Protein AF-0000000084973938 (afdb_homodimer)

Sequence (358 aa):
MPQQLFPTMLTLCNFASGVLAIYTIFAQPFSIAVLCICFGLLFDLLDGWTARKLNAVSTFGKELDSLADIVTFGLAPAMFAYQLVLCELGQIGLGVAYLYSIGAVLRLARFNSTQSDLPTFIGLPVPGAAIGLLLSVAFMSPWLVALSTCLLAWFMISQVKFPHLKKIKVDEEEVHGIHMPQQLFPTMLTLCNFASGVLAIYTIFAQPFSIAVLCICFGLLFDLLDGWTARKLNAVSTFGKELDSLADIVTFGLAPAMFAYQLVLCELGQIGLGVAYLYSIGAVLRLARFNSTQSDLPTFIGLPVPGAAIGLLLSVAFMSPWLVALSTCLLAWFMISQVKFPHLKKIKVDEEEVHGIH

Foldseek 3Di:
DVLLVVLLVLLVLLLVLLVVLQVDLVVDDNVSSVVSLVSSVVSLVVSVVSCVVSVVDDLVSLVSNLVSLLRSQQQNLLSNLCSQALCVVPPLSVVLSVLSSVLSNLLSVVCSVPVVPDQFDFFDHSSNLSVQLVVCSVDHHNVSSSVSSNVSSCRSNDRPRDPPVVVVVVVVVVVVVVD/DVLLVVLLVLLVLLLVLLVVLQVDLVVDDNVSSVVSLVSSVVSLVVSVVSCVVSVVDDLVSLVSNLVSLLRSQQQNLLSNLCSQAQCVVPPLSVVLSVLSSVLQNLLSVVCSVPVVDDQFDFFDHSSNLSVQLVVCSVDHHNVSSSVSSNVSSCRSNDRPRDPNVPVVVVCVVVVVVVD

Radius of gyration: 21.06 Å; Cα contacts (8 Å, |Δi|>4): 550; chains: 2; bounding box: 49×66×57 Å

Structure (mmCIF, N/CA/C/O backbone):
data_AF-0000000084973938-model_v1
#
loop_
_entity.id
_entity.type
_entity.pdbx_description
1 polymer 'CDP-diacylglycerol--serine O-phosphatidyltransferase'
#
loop_
_atom_site.group_PDB
_atom_site.id
_atom_site.type_symbol
_atom_site.label_atom_id
_atom_site.label_alt_id
_atom_site.label_comp_id
_atom_site.label_asym_id
_atom_site.label_entity_id
_atom_site.label_seq_id
_atom_site.pdbx_PDB_ins_code
_atom_site.Cartn_x
_atom_site.Cartn_y
_atom_site.Cartn_z
_atom_site.occupancy
_atom_site.B_iso_or_equiv
_atom_site.auth_seq_id
_atom_site.auth_comp_id
_atom_site.auth_asym_id
_atom_site.auth_atom_id
_atom_site.pdbx_PDB_model_num
ATOM 1 N N . MET A 1 1 ? -13.539 20.234 -3.797 1 61.81 1 MET A N 1
ATOM 2 C CA . MET A 1 1 ? -13.75 21.141 -4.922 1 61.81 1 MET A CA 1
ATOM 3 C C . MET A 1 1 ? -13.633 20.391 -6.246 1 61.81 1 MET A C 1
ATOM 5 O O . MET A 1 1 ? -12.984 19.344 -6.324 1 61.81 1 MET A O 1
ATOM 9 N N . PRO A 1 2 ? -14.469 20.688 -7.125 1 75.06 2 PRO A N 1
ATOM 10 C CA .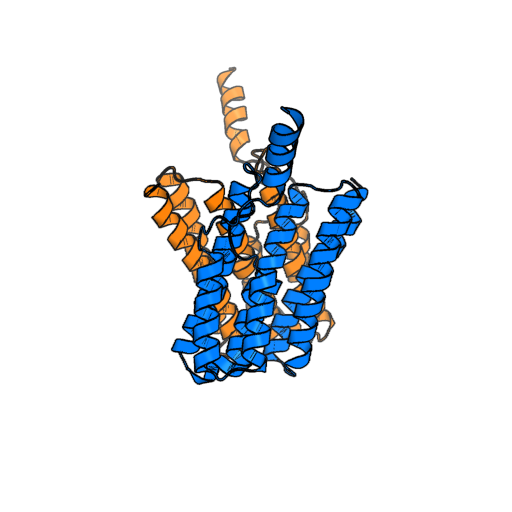 PRO A 1 2 ? -14.562 20.062 -8.445 1 75.06 2 PRO A CA 1
ATOM 11 C C . PRO A 1 2 ? -13.203 19.938 -9.133 1 75.06 2 PRO A C 1
ATOM 13 O O . PRO A 1 2 ? -12.969 18.969 -9.867 1 75.06 2 PRO A O 1
ATOM 16 N N . GLN A 1 3 ? -12.234 20.797 -8.836 1 86.94 3 GLN A N 1
ATOM 17 C CA . GLN A 1 3 ? -10.945 20.797 -9.516 1 86.94 3 GLN A CA 1
ATOM 18 C C . GLN A 1 3 ? -10.062 19.641 -9.039 1 86.94 3 GLN A C 1
ATOM 20 O O . GLN A 1 3 ? -9.109 19.266 -9.719 1 86.94 3 GLN A O 1
ATOM 25 N N . GLN A 1 4 ? -10.43 19.062 -7.961 1 90.44 4 GLN A N 1
ATOM 26 C CA . GLN A 1 4 ? -9.609 18 -7.395 1 90.44 4 GLN A CA 1
ATOM 27 C C . GLN A 1 4 ? -10.031 16.625 -7.926 1 90.44 4 GLN A C 1
ATOM 29 O O . GLN A 1 4 ? -9.297 15.648 -7.781 1 90.44 4 GLN A O 1
ATOM 34 N N . LEU A 1 5 ? -11.094 16.625 -8.633 1 90.38 5 LEU A N 1
ATOM 35 C CA . LEU A 1 5 ? -11.672 15.352 -9.062 1 90.38 5 LEU A CA 1
ATOM 36 C C . LEU A 1 5 ? -10.789 14.68 -10.109 1 90.38 5 LEU A C 1
ATOM 38 O O . LEU A 1 5 ? -10.516 13.477 -10.016 1 90.38 5 LEU A O 1
ATOM 42 N 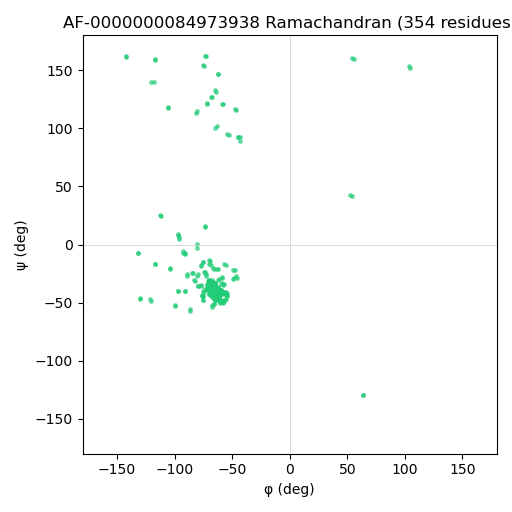N . PHE A 1 6 ? -10.312 15.484 -11.031 1 94.06 6 PHE A N 1
ATOM 43 C CA . PHE A 1 6 ? -9.562 14.906 -12.133 1 94.06 6 PHE A CA 1
ATOM 44 C C . PHE A 1 6 ? -8.234 14.328 -11.648 1 94.06 6 PHE A C 1
ATOM 46 O O . PHE A 1 6 ? -7.953 13.148 -11.852 1 94.06 6 PHE A O 1
ATOM 53 N N . PRO A 1 7 ? -7.434 15.109 -10.922 1 96.12 7 PRO A N 1
ATOM 54 C CA . PRO A 1 7 ? -6.195 14.531 -10.391 1 96.12 7 PRO A CA 1
ATOM 55 C C . PRO A 1 7 ? -6.449 13.328 -9.484 1 96.12 7 PRO A C 1
ATOM 57 O O . PRO A 1 7 ? -5.664 12.375 -9.484 1 96.12 7 PRO A O 1
ATOM 60 N N . THR A 1 8 ? -7.504 13.336 -8.781 1 96.62 8 THR A N 1
ATOM 61 C CA . THR A 1 8 ? -7.852 12.234 -7.895 1 96.62 8 THR A CA 1
ATOM 62 C C . THR A 1 8 ? -8.133 10.961 -8.695 1 96.62 8 THR A C 1
ATOM 64 O O . THR A 1 8 ? -7.676 9.875 -8.328 1 96.62 8 THR A O 1
ATOM 67 N N . MET A 1 9 ? -8.836 11.117 -9.758 1 97 9 MET A N 1
ATOM 68 C CA . MET A 1 9 ? -9.133 9.969 -10.609 1 97 9 MET A CA 1
ATOM 69 C C . MET A 1 9 ? -7.859 9.383 -11.203 1 97 9 MET A C 1
ATOM 71 O O . MET A 1 9 ? -7.727 8.164 -11.32 1 97 9 MET A O 1
ATOM 75 N N . LEU A 1 10 ? -6.957 10.227 -11.562 1 98.06 10 LEU A N 1
ATOM 76 C CA . LEU A 1 10 ? -5.688 9.766 -12.117 1 98.06 10 LEU A CA 1
ATOM 77 C C . LEU A 1 10 ? -4.883 8.992 -11.078 1 98.06 10 LEU A C 1
ATOM 79 O O . LEU A 1 10 ? -4.273 7.973 -11.398 1 98.06 10 LEU A O 1
ATOM 83 N N . THR A 1 11 ? -4.93 9.477 -9.852 1 98.31 11 THR A N 1
ATOM 84 C CA . THR A 1 11 ? -4.23 8.781 -8.781 1 98.31 11 THR A CA 1
ATOM 85 C C . THR A 1 11 ? -4.855 7.41 -8.531 1 98.31 11 THR A C 1
ATOM 87 O O . THR A 1 11 ? -4.145 6.43 -8.297 1 98.31 11 THR A O 1
ATOM 90 N N . LEU A 1 12 ? -6.188 7.367 -8.633 1 97.81 12 LEU A N 1
ATOM 91 C CA . LEU A 1 12 ? -6.871 6.09 -8.461 1 97.81 12 LEU A CA 1
ATOM 92 C C . LEU A 1 12 ? -6.523 5.129 -9.594 1 97.81 12 LEU A C 1
ATOM 94 O O . LEU A 1 12 ? -6.441 3.918 -9.383 1 97.81 12 LEU A O 1
ATOM 98 N N . CYS A 1 13 ? -6.301 5.648 -10.734 1 98.31 13 CYS A N 1
ATOM 99 C CA . CYS A 1 13 ? -5.848 4.816 -11.852 1 98.31 13 CYS A CA 1
ATOM 100 C C . CYS A 1 13 ? -4.445 4.277 -11.594 1 98.31 13 CYS A C 1
ATOM 102 O O . CYS A 1 13 ? -4.148 3.131 -11.93 1 98.31 13 CYS A O 1
ATOM 104 N N . ASN A 1 14 ? -3.594 5.109 -11.047 1 98.62 14 ASN A N 1
ATOM 105 C CA . ASN A 1 14 ? -2.285 4.641 -10.609 1 98.62 14 ASN A CA 1
ATOM 106 C C . ASN A 1 14 ? -2.404 3.479 -9.625 1 98.62 14 ASN A C 1
ATOM 108 O O . ASN A 1 14 ? -1.815 2.418 -9.836 1 98.62 14 ASN A O 1
ATOM 112 N N . PHE A 1 15 ? -3.266 3.686 -8.68 1 98.69 15 PHE A N 1
ATOM 113 C CA . PHE A 1 15 ? -3.488 2.664 -7.66 1 98.69 15 PHE A CA 1
ATOM 114 C C . PHE A 1 15 ? -4.016 1.38 -8.289 1 98.69 15 PHE A C 1
ATOM 116 O O . PHE A 1 15 ? -3.512 0.291 -8.008 1 98.69 15 PHE A O 1
ATOM 123 N N . ALA A 1 16 ? -4.973 1.5 -9.141 1 97.75 16 ALA A N 1
ATOM 124 C CA . ALA A 1 16 ? -5.57 0.351 -9.82 1 97.75 16 ALA A CA 1
ATOM 125 C C . ALA A 1 16 ? -4.535 -0.389 -10.664 1 97.75 16 ALA A C 1
ATOM 127 O O . ALA A 1 16 ? -4.531 -1.621 -10.711 1 97.75 16 ALA A O 1
ATOM 128 N N . SER A 1 17 ? -3.699 0.302 -11.32 1 97.88 17 SER A N 1
ATOM 129 C CA . SER A 1 17 ? -2.645 -0.302 -12.125 1 97.88 17 SER A CA 1
ATOM 130 C C . SER A 1 17 ? -1.695 -1.129 -11.266 1 97.88 17 SER A C 1
ATOM 132 O O . SER A 1 17 ? -1.288 -2.225 -11.656 1 97.88 17 SER A O 1
ATOM 134 N N . GLY A 1 18 ? -1.36 -0.536 -10.102 1 97.88 18 GLY A N 1
ATOM 135 C CA . GLY A 1 18 ? -0.508 -1.27 -9.18 1 97.88 18 GLY A CA 1
ATOM 136 C C . GLY A 1 18 ? -1.135 -2.561 -8.688 1 97.88 18 GLY A C 1
ATOM 137 O O . GLY A 1 18 ? -0.48 -3.604 -8.656 1 97.88 18 GLY A O 1
ATOM 138 N N . VAL A 1 19 ? -2.396 -2.498 -8.32 1 96.75 19 VAL A N 1
ATOM 139 C CA . VAL A 1 19 ? -3.119 -3.668 -7.836 1 96.75 19 VAL A CA 1
ATOM 140 C C . VAL A 1 19 ? -3.189 -4.723 -8.938 1 96.75 19 VAL A C 1
ATOM 142 O O . VAL A 1 19 ? -2.932 -5.906 -8.695 1 96.75 19 VAL A O 1
ATOM 145 N N . LEU A 1 20 ? -3.486 -4.281 -10.109 1 94.88 20 LEU A N 1
ATOM 146 C CA . LEU A 1 20 ? -3.564 -5.199 -11.234 1 94.88 20 LEU A CA 1
ATOM 147 C C . LEU A 1 20 ? -2.205 -5.832 -11.516 1 94.88 20 LEU A C 1
ATOM 149 O O . LEU A 1 20 ? -2.125 -7.012 -11.867 1 94.88 20 LEU A O 1
ATOM 153 N N . ALA A 1 21 ? -1.168 -5.023 -11.406 1 96.69 21 ALA A N 1
ATOM 154 C CA . ALA A 1 21 ? 0.176 -5.562 -11.602 1 96.69 21 ALA A CA 1
ATOM 155 C C . ALA A 1 21 ? 0.44 -6.73 -10.664 1 96.69 21 ALA A C 1
ATOM 157 O O . ALA A 1 21 ? 0.94 -7.777 -11.086 1 96.69 21 ALA A O 1
ATOM 158 N N . ILE A 1 22 ? 0.048 -6.59 -9.469 1 94.88 22 ILE A N 1
ATOM 159 C CA . ILE A 1 22 ? 0.296 -7.629 -8.469 1 94.88 22 ILE A CA 1
ATOM 160 C C . ILE A 1 22 ? -0.494 -8.883 -8.828 1 94.88 22 ILE A C 1
ATOM 162 O O . ILE A 1 22 ? 0.038 -10 -8.773 1 94.88 22 ILE A O 1
ATOM 166 N N . TYR A 1 23 ? -1.728 -8.734 -9.289 1 90.62 23 TYR A N 1
ATOM 167 C CA . TYR A 1 23 ? -2.539 -9.875 -9.695 1 90.62 23 TYR A CA 1
ATOM 168 C C . TYR A 1 23 ? -1.901 -10.609 -10.867 1 90.62 23 TYR A C 1
ATOM 170 O O . TYR A 1 23 ? -1.912 -11.844 -10.906 1 90.62 23 TYR A O 1
ATOM 178 N N . THR A 1 24 ? -1.318 -9.891 -11.75 1 91.19 24 THR A N 1
ATOM 179 C CA . THR A 1 24 ? -0.83 -10.492 -12.984 1 91.19 24 THR A CA 1
ATOM 180 C C . THR A 1 24 ? 0.554 -11.102 -12.781 1 91.19 24 THR A C 1
ATOM 182 O O . THR A 1 24 ? 0.972 -11.969 -13.547 1 91.19 24 THR A O 1
ATOM 185 N N . ILE A 1 25 ? 1.267 -10.602 -11.812 1 90.81 25 ILE A N 1
ATOM 186 C CA . ILE A 1 25 ? 2.578 -11.156 -11.508 1 90.81 25 ILE A CA 1
ATOM 187 C C . ILE A 1 25 ? 2.443 -12.641 -11.164 1 90.81 25 ILE A C 1
ATOM 189 O O . ILE A 1 25 ? 3.279 -13.453 -11.562 1 90.81 25 ILE A O 1
ATOM 193 N N . PHE A 1 26 ? 1.312 -13.086 -10.633 1 79.44 26 PHE A N 1
ATOM 194 C CA . PHE A 1 26 ? 1.168 -14.461 -10.164 1 79.44 26 PHE A CA 1
ATOM 195 C C . PHE A 1 26 ? 0.343 -15.281 -11.148 1 79.44 26 PHE A C 1
ATOM 197 O O . PHE A 1 26 ? 0.331 -16.516 -11.078 1 79.44 26 PHE A O 1
ATOM 204 N N . ALA A 1 27 ? -0.497 -14.742 -12.062 1 72.81 27 ALA A N 1
ATOM 205 C CA . ALA A 1 27 ? -1.297 -15.461 -13.047 1 72.81 27 ALA A CA 1
ATOM 206 C C . ALA A 1 27 ? -0.55 -15.586 -14.375 1 72.81 27 ALA A C 1
ATOM 208 O O . ALA A 1 27 ? -0.878 -16.438 -15.203 1 72.81 27 ALA A O 1
ATOM 209 N N . GLN A 1 28 ? 0.511 -15.023 -14.586 1 66.88 28 GLN A N 1
ATOM 210 C CA . GLN A 1 28 ? 1.232 -14.938 -15.852 1 66.88 28 GLN A CA 1
ATOM 211 C C . GLN A 1 28 ? 0.349 -14.352 -16.953 1 66.88 28 GLN A C 1
ATOM 213 O O . GLN A 1 28 ? -0.879 -14.383 -16.844 1 66.88 28 GLN A O 1
ATOM 218 N N . PRO A 1 29 ? 0.983 -13.766 -18.156 1 76.88 29 PRO A N 1
ATOM 219 C CA . PRO A 1 29 ? 2.395 -13.516 -18.453 1 76.88 29 PRO A CA 1
ATOM 220 C C . PRO A 1 29 ? 2.949 -12.305 -17.703 1 76.88 29 PRO A C 1
ATOM 222 O O . PRO A 1 29 ? 2.219 -11.344 -17.438 1 76.88 29 PRO A O 1
ATOM 225 N N . PHE A 1 30 ? 4.246 -12.211 -17.438 1 84.69 30 PHE A N 1
ATOM 226 C CA . PHE A 1 30 ? 4.961 -11.203 -16.656 1 84.69 30 PHE A CA 1
ATOM 227 C C . PHE A 1 30 ? 4.98 -9.867 -17.391 1 84.69 30 PHE A C 1
ATOM 229 O O . PHE A 1 30 ? 5.109 -8.812 -16.766 1 84.69 30 PHE A O 1
ATOM 236 N N . SER A 1 31 ? 4.676 -9.922 -18.734 1 90.19 31 SER A N 1
ATOM 237 C CA . SER A 1 31 ? 4.703 -8.695 -19.531 1 90.19 31 SER A CA 1
ATOM 238 C C . SER A 1 31 ? 3.561 -7.766 -19.156 1 90.19 31 SER A C 1
ATOM 240 O O . SER A 1 31 ? 3.715 -6.543 -19.188 1 90.19 31 SER A O 1
ATOM 242 N N . ILE A 1 32 ? 2.494 -8.312 -18.766 1 92.94 32 ILE A N 1
ATOM 243 C CA . ILE A 1 32 ? 1.335 -7.508 -18.391 1 92.94 32 ILE A CA 1
ATOM 244 C C . ILE A 1 32 ? 1.616 -6.758 -17.094 1 92.94 32 ILE A C 1
ATOM 246 O O . ILE A 1 32 ? 1.201 -5.609 -16.922 1 92.94 32 ILE A O 1
ATOM 250 N N . ALA A 1 33 ? 2.336 -7.406 -16.219 1 95.19 33 ALA A N 1
ATOM 251 C CA . ALA A 1 33 ? 2.672 -6.773 -14.953 1 95.19 33 ALA A CA 1
ATOM 252 C C . ALA A 1 33 ? 3.535 -5.531 -15.164 1 95.19 33 ALA A C 1
ATOM 254 O O . ALA A 1 33 ? 3.289 -4.484 -14.562 1 95.19 33 ALA A O 1
ATOM 255 N N . VAL A 1 34 ? 4.488 -5.648 -16.047 1 95.69 34 VAL A N 1
ATOM 256 C CA . VAL A 1 34 ? 5.379 -4.531 -16.344 1 95.69 34 VAL A CA 1
ATOM 257 C C . VAL A 1 34 ? 4.578 -3.389 -16.969 1 95.69 34 VAL A C 1
ATOM 259 O O . VAL A 1 34 ? 4.77 -2.223 -16.609 1 95.69 34 VAL A O 1
ATOM 262 N N . LEU A 1 35 ? 3.697 -3.736 -17.859 1 96.62 35 LEU A N 1
ATOM 263 C CA . LEU A 1 35 ? 2.857 -2.732 -18.5 1 96.62 35 LEU A CA 1
ATOM 264 C C . LEU A 1 35 ? 2 -2.002 -17.484 1 96.62 35 LEU A C 1
ATOM 266 O O . LEU A 1 35 ? 1.858 -0.779 -17.531 1 96.62 35 LEU A O 1
ATOM 270 N N . CYS A 1 36 ? 1.474 -2.723 -16.547 1 97.44 36 CYS A N 1
ATOM 271 C CA . CYS A 1 36 ? 0.643 -2.127 -15.516 1 97.44 36 CYS A CA 1
ATOM 272 C C . CYS A 1 36 ? 1.45 -1.157 -14.656 1 97.44 36 CYS A C 1
ATOM 274 O O . CYS A 1 36 ? 0.978 -0.066 -14.336 1 97.44 36 CYS A O 1
ATOM 276 N N . ILE A 1 37 ? 2.648 -1.56 -14.297 1 98.06 37 ILE A N 1
ATOM 277 C CA . ILE A 1 37 ? 3.498 -0.683 -13.5 1 98.06 37 ILE A CA 1
ATOM 278 C C . ILE A 1 37 ? 3.834 0.576 -14.297 1 98.06 37 ILE A C 1
ATOM 280 O O . ILE A 1 37 ? 3.818 1.684 -13.758 1 98.06 37 ILE A O 1
ATOM 284 N N . CYS A 1 38 ? 4.082 0.436 -15.625 1 98 38 CYS A N 1
ATOM 285 C CA . CYS A 1 38 ? 4.383 1.569 -16.484 1 98 38 CYS A CA 1
ATOM 286 C C . CYS A 1 38 ? 3.186 2.508 -16.594 1 98 38 CYS A C 1
ATOM 288 O O . CYS A 1 38 ? 3.344 3.729 -16.562 1 98 38 CYS A O 1
ATOM 290 N N . PHE A 1 39 ? 2.043 1.935 -16.703 1 98.25 39 PHE A N 1
ATOM 291 C CA . PHE A 1 39 ? 0.843 2.764 -16.719 1 98.25 39 PHE A CA 1
ATOM 292 C C . PHE A 1 39 ? 0.678 3.494 -15.391 1 98.25 39 PHE A C 1
ATOM 294 O O . PHE A 1 39 ? 0.277 4.66 -15.359 1 98.25 39 PHE A O 1
ATOM 301 N N . GLY A 1 40 ? 0.943 2.73 -14.32 1 98.56 40 GLY A N 1
ATOM 302 C CA . GLY A 1 40 ? 0.927 3.396 -13.023 1 98.56 40 GLY A CA 1
ATOM 303 C C . GLY A 1 40 ? 1.848 4.598 -12.961 1 98.56 40 GLY A C 1
ATOM 304 O O . GLY A 1 40 ? 1.478 5.645 -12.422 1 98.56 40 GLY A O 1
ATOM 305 N N . LEU A 1 41 ? 3.014 4.461 -13.523 1 98 41 LEU A N 1
ATOM 306 C CA . LEU A 1 41 ? 3.979 5.551 -13.578 1 98 41 LEU A CA 1
ATOM 307 C C . LEU A 1 41 ? 3.42 6.73 -14.367 1 98 41 LEU A C 1
ATOM 309 O O . LEU A 1 41 ? 3.555 7.883 -13.953 1 98 41 LEU A O 1
ATOM 313 N N . LEU A 1 42 ? 2.812 6.461 -15.461 1 98.31 42 LEU A N 1
ATOM 314 C CA . LEU A 1 42 ? 2.221 7.496 -16.312 1 98.31 42 LEU A CA 1
ATOM 315 C C . LEU A 1 42 ? 1.126 8.25 -15.555 1 98.31 42 LEU A C 1
ATOM 317 O O . LEU A 1 42 ? 1.096 9.484 -15.57 1 98.31 42 LEU A O 1
ATOM 321 N N . PHE A 1 43 ? 0.248 7.531 -14.898 1 98.62 43 PHE A N 1
ATOM 322 C CA . PHE A 1 43 ? -0.846 8.148 -14.156 1 98.62 43 PHE A CA 1
ATOM 323 C C . PHE A 1 43 ? -0.313 8.969 -12.992 1 98.62 43 PHE A C 1
ATOM 325 O O . PHE A 1 43 ? -0.876 10.016 -12.648 1 98.62 43 PHE A O 1
ATOM 332 N N . ASP A 1 44 ? 0.724 8.453 -12.398 1 97.75 44 ASP A N 1
ATOM 333 C CA . ASP A 1 44 ? 1.351 9.18 -11.297 1 97.75 44 ASP A CA 1
ATOM 334 C C . ASP A 1 44 ? 1.89 10.531 -11.766 1 97.75 44 ASP A C 1
ATOM 336 O O . ASP A 1 44 ? 1.648 11.555 -11.125 1 97.75 44 ASP A O 1
ATOM 340 N N . LEU A 1 45 ? 2.576 10.562 -12.867 1 96.19 45 LEU A N 1
ATOM 341 C CA . LEU A 1 45 ? 3.125 11.789 -13.438 1 96.19 45 LEU A CA 1
ATOM 342 C C . LEU A 1 45 ? 2.01 12.758 -13.828 1 96.19 45 LEU A C 1
ATOM 344 O O . LEU A 1 45 ? 2.104 13.953 -13.57 1 96.19 45 LEU A O 1
ATOM 348 N N . LEU A 1 46 ? 1 12.203 -14.375 1 97.69 46 LEU A N 1
ATOM 349 C CA . LEU A 1 46 ? -0.104 13.023 -14.859 1 97.69 46 LEU A CA 1
ATOM 350 C C . LEU A 1 46 ? -0.888 13.617 -13.695 1 97.69 46 LEU A C 1
ATOM 352 O O . LEU A 1 46 ? -1.338 14.766 -13.766 1 97.69 46 LEU A O 1
ATOM 356 N N . ASP A 1 47 ? -1.052 12.797 -12.672 1 96.62 47 ASP A N 1
ATOM 357 C CA . ASP A 1 47 ? -1.851 13.32 -11.562 1 96.62 47 ASP A CA 1
ATOM 358 C C . ASP A 1 47 ? -1.131 14.461 -10.859 1 96.62 47 ASP A C 1
ATOM 360 O O . ASP A 1 47 ? -1.759 15.445 -10.461 1 96.62 47 ASP A O 1
ATOM 364 N N . GLY A 1 48 ? 0.195 14.383 -10.734 1 93.56 48 GLY A N 1
ATOM 365 C CA . GLY A 1 48 ? 0.962 15.484 -10.188 1 93.56 48 GLY A CA 1
ATOM 366 C C . GLY A 1 48 ? 0.935 16.719 -11.055 1 93.56 48 GLY A C 1
ATOM 367 O O . GLY A 1 48 ? 0.737 17.844 -10.562 1 93.56 48 GLY A O 1
ATOM 368 N N . TRP A 1 49 ? 1.09 16.5 -12.32 1 95.06 49 TRP A N 1
ATOM 369 C CA . TRP A 1 49 ? 1.097 17.594 -13.281 1 95.06 49 TRP A CA 1
ATOM 370 C C . TRP A 1 49 ? -0.255 18.312 -13.305 1 95.06 49 TRP A C 1
ATOM 372 O O . TRP A 1 49 ? -0.32 19.531 -13.25 1 95.06 49 TRP A O 1
ATOM 382 N N . THR A 1 50 ? -1.287 17.516 -13.32 1 96 50 THR A N 1
ATOM 383 C CA . THR A 1 50 ? -2.629 18.094 -13.398 1 96 50 THR A CA 1
ATOM 384 C C . THR A 1 50 ? -2.992 18.797 -12.102 1 96 50 THR A C 1
ATOM 386 O O . THR A 1 50 ? -3.656 19.844 -12.117 1 96 50 THR A O 1
ATOM 389 N N . ALA A 1 51 ? -2.586 18.281 -10.969 1 93 51 ALA A N 1
ATOM 390 C CA . ALA A 1 51 ? -2.861 18.922 -9.688 1 93 51 ALA A CA 1
ATOM 391 C C . ALA A 1 51 ? -2.227 20.297 -9.625 1 93 51 ALA A C 1
ATOM 393 O O . ALA A 1 51 ? -2.84 21.25 -9.125 1 93 51 ALA A O 1
ATOM 394 N N . ARG A 1 52 ? -1.048 20.391 -10.172 1 92.75 52 ARG A N 1
ATOM 395 C CA . ARG A 1 52 ? -0.336 21.656 -10.164 1 92.75 52 ARG A CA 1
ATOM 396 C C . ARG A 1 52 ? -0.934 22.625 -11.18 1 92.75 52 ARG A C 1
ATOM 398 O O . ARG A 1 52 ? -1.162 23.797 -10.875 1 92.75 52 ARG A O 1
ATOM 405 N N . LYS A 1 53 ? -1.207 22.156 -12.297 1 94.94 53 LYS A N 1
ATOM 406 C CA . LYS A 1 53 ? -1.732 23 -13.375 1 94.94 53 LYS A CA 1
ATOM 407 C C . LYS A 1 53 ? -3.111 23.547 -13.023 1 94.94 53 LYS A C 1
ATOM 409 O O . LYS A 1 53 ? -3.434 24.688 -13.359 1 94.94 53 LYS A O 1
ATOM 414 N N . LEU A 1 54 ? -3.896 22.734 -12.289 1 95 54 LEU A N 1
ATOM 415 C CA . LEU A 1 54 ? -5.254 23.141 -11.945 1 95 54 LEU A CA 1
ATOM 416 C C . LEU A 1 54 ? -5.301 23.766 -10.555 1 95 54 LEU A C 1
ATOM 418 O O . LEU A 1 54 ? -6.383 24.031 -10.023 1 95 54 LEU A O 1
ATOM 422 N N . ASN A 1 55 ? -4.141 23.953 -9.969 1 92.75 55 ASN A N 1
ATOM 423 C CA . ASN A 1 55 ? -4.055 24.469 -8.609 1 92.75 55 ASN A CA 1
ATOM 424 C C . ASN A 1 55 ? -4.914 23.656 -7.641 1 92.75 55 ASN A C 1
ATOM 426 O O . ASN A 1 55 ? -5.68 24.234 -6.855 1 92.75 55 ASN A O 1
ATOM 430 N N . ALA A 1 56 ? -4.832 22.422 -7.824 1 92.06 56 ALA A N 1
ATOM 431 C CA . ALA A 1 56 ? -5.676 21.516 -7.047 1 92.06 56 ALA A CA 1
ATOM 432 C C . ALA A 1 56 ? -4.836 20.672 -6.082 1 92.06 56 ALA A C 1
ATOM 434 O O . ALA A 1 56 ? -5.227 19.578 -5.707 1 92.06 56 ALA A O 1
ATOM 435 N N . VAL A 1 57 ? -3.676 21.234 -5.734 1 90.56 57 VAL A N 1
ATOM 436 C CA . VAL A 1 57 ? -2.834 20.531 -4.77 1 90.56 57 VAL A CA 1
ATOM 437 C C . VAL A 1 57 ? -3.508 20.531 -3.4 1 90.56 57 VAL A C 1
ATOM 439 O O . VAL A 1 57 ? -4.023 21.562 -2.955 1 90.56 57 VAL A O 1
ATOM 442 N N . SER A 1 58 ? -3.658 19.344 -2.807 1 89.5 58 SER A N 1
ATOM 443 C CA . SER A 1 58 ? -4.332 19.219 -1.519 1 89.5 58 SER A CA 1
ATOM 444 C C . SER A 1 58 ? -3.66 18.172 -0.641 1 89.5 58 SER A C 1
ATOM 446 O O . SER A 1 58 ? -2.912 17.328 -1.137 1 89.5 58 SER A O 1
ATOM 448 N N . THR A 1 59 ? -3.965 18.281 0.616 1 89 59 THR A N 1
ATOM 449 C CA . THR A 1 59 ? -3.455 17.297 1.555 1 89 59 THR A CA 1
ATOM 450 C C . THR A 1 59 ? -4.035 15.914 1.254 1 89 59 THR A C 1
ATOM 452 O O . THR A 1 59 ? -3.33 14.906 1.335 1 89 59 THR A O 1
ATOM 455 N N . PHE A 1 60 ? -5.297 15.883 0.927 1 92.38 60 PHE A N 1
ATOM 456 C CA . PHE A 1 60 ? -5.938 14.625 0.559 1 92.38 60 PHE A CA 1
ATOM 457 C C . PHE A 1 60 ? -5.227 13.984 -0.626 1 92.38 60 PHE A C 1
ATOM 459 O O . PHE A 1 60 ? -4.945 12.781 -0.609 1 92.38 60 PHE A O 1
ATOM 466 N N . GLY A 1 61 ? -4.996 14.773 -1.636 1 93.44 61 GLY A N 1
ATOM 467 C CA . GLY A 1 61 ? -4.32 14.281 -2.822 1 93.44 61 GLY A CA 1
ATOM 468 C C . GLY A 1 61 ? -2.934 13.734 -2.531 1 93.44 61 GLY A C 1
ATOM 469 O O . GLY A 1 61 ? -2.533 12.711 -3.088 1 93.44 61 GLY A O 1
ATOM 470 N N . LYS A 1 62 ? -2.229 14.391 -1.689 1 92.75 62 LYS A N 1
ATOM 471 C CA . LYS A 1 62 ? -0.891 13.961 -1.299 1 92.75 62 LYS A CA 1
ATOM 472 C C . LYS A 1 62 ? -0.935 12.609 -0.593 1 92.75 62 LYS A C 1
ATOM 474 O O . LYS A 1 62 ? -0.129 11.719 -0.887 1 92.75 62 LYS A O 1
ATOM 479 N N . GLU A 1 63 ? -1.876 12.492 0.288 1 94.19 63 GLU A N 1
ATOM 480 C CA . GLU A 1 63 ? -2.039 11.234 1.015 1 94.19 63 GLU A CA 1
ATOM 481 C C . GLU A 1 63 ? -2.422 10.102 0.072 1 94.19 63 GLU A C 1
ATOM 483 O O . GLU A 1 63 ? -1.843 9.016 0.135 1 94.19 63 GLU A O 1
ATOM 488 N N . LEU A 1 64 ? -3.365 10.383 -0.744 1 96.75 64 LEU A N 1
ATOM 489 C CA . LEU A 1 64 ? -3.826 9.383 -1.699 1 96.75 64 LEU A CA 1
ATOM 490 C C . LEU A 1 64 ? -2.691 8.953 -2.625 1 96.75 64 LEU A C 1
ATOM 492 O O . LEU A 1 64 ? -2.537 7.762 -2.914 1 96.75 64 LEU A O 1
ATOM 496 N N . ASP A 1 65 ? -1.925 9.922 -3.021 1 96.75 65 ASP A N 1
ATOM 497 C CA . ASP A 1 65 ? -0.8 9.68 -3.918 1 96.75 65 ASP A CA 1
ATOM 498 C C . ASP A 1 65 ? 0.23 8.75 -3.271 1 96.75 65 ASP A C 1
ATOM 500 O O . ASP A 1 65 ? 0.692 7.793 -3.895 1 96.75 65 ASP A O 1
ATOM 504 N N . SER A 1 66 ? 0.541 8.961 -2.076 1 97 66 SER A N 1
ATOM 505 C CA . SER A 1 66 ? 1.527 8.164 -1.36 1 97 66 SER A CA 1
ATOM 506 C C . SER A 1 66 ? 1.04 6.73 -1.166 1 97 66 SER A C 1
ATOM 508 O O . SER A 1 66 ? 1.814 5.781 -1.306 1 97 66 SER A O 1
ATOM 510 N N . LEU A 1 67 ? -0.222 6.582 -0.879 1 98.31 67 LEU A N 1
ATOM 511 C CA . LEU A 1 67 ? -0.818 5.266 -0.687 1 98.31 67 LEU A CA 1
ATOM 512 C C . LEU A 1 67 ? -0.826 4.477 -1.991 1 98.31 67 LEU A C 1
ATOM 514 O O . LEU A 1 67 ? -0.581 3.268 -1.992 1 98.31 67 LEU A O 1
ATOM 518 N N . ALA A 1 68 ? -1.09 5.176 -3.029 1 98.69 68 ALA A N 1
ATOM 519 C CA . ALA A 1 68 ? -1.037 4.531 -4.34 1 98.69 68 ALA A CA 1
ATOM 520 C C . ALA A 1 68 ? 0.392 4.133 -4.695 1 98.69 68 ALA A C 1
ATOM 522 O O . ALA A 1 68 ? 0.628 3.033 -5.199 1 98.69 68 ALA A O 1
ATOM 523 N N . ASP A 1 69 ? 1.309 5.008 -4.383 1 98.38 69 ASP A N 1
ATOM 524 C CA . ASP A 1 69 ? 2.707 4.828 -4.762 1 98.38 69 ASP A CA 1
ATOM 525 C C . ASP A 1 69 ? 3.309 3.605 -4.07 1 98.38 69 ASP A C 1
ATOM 527 O O . ASP A 1 69 ? 4.145 2.906 -4.652 1 98.38 69 ASP A O 1
ATOM 531 N N . ILE A 1 70 ? 2.92 3.34 -2.838 1 98.69 70 ILE A N 1
ATOM 532 C CA . ILE A 1 70 ? 3.51 2.197 -2.148 1 98.69 70 ILE A CA 1
ATOM 533 C C . ILE A 1 70 ? 3.076 0.902 -2.832 1 98.69 70 ILE A C 1
ATOM 535 O O . ILE A 1 70 ? 3.848 -0.058 -2.902 1 98.69 70 ILE A O 1
ATOM 539 N N . VAL A 1 71 ? 1.885 0.875 -3.365 1 98.69 71 VAL A N 1
ATOM 540 C CA . VAL A 1 71 ? 1.371 -0.324 -4.02 1 98.69 71 VAL A CA 1
ATOM 541 C C . VAL A 1 71 ? 2.025 -0.484 -5.391 1 98.69 71 VAL A C 1
ATOM 543 O O . VAL A 1 71 ? 2.568 -1.545 -5.707 1 98.69 71 VAL A O 1
ATOM 546 N N . THR A 1 72 ? 2.064 0.571 -6.164 1 98.69 72 THR A N 1
ATOM 547 C CA . THR A 1 72 ? 2.467 0.51 -7.562 1 98.69 72 THR A CA 1
ATOM 548 C C . THR A 1 72 ? 3.986 0.461 -7.688 1 98.69 72 THR A C 1
ATOM 550 O O . THR A 1 72 ? 4.52 -0.221 -8.562 1 98.69 72 THR A O 1
ATOM 553 N N . PHE A 1 73 ? 4.664 1.196 -6.758 1 98.56 73 PHE A N 1
ATOM 554 C CA . PHE A 1 73 ? 6.098 1.354 -6.973 1 98.56 73 PHE A CA 1
ATOM 555 C C . PHE A 1 73 ? 6.887 0.712 -5.836 1 98.56 73 PHE A C 1
ATOM 557 O O . PHE A 1 73 ? 8.094 0.498 -5.957 1 98.56 73 PHE A O 1
ATOM 564 N N . GLY A 1 74 ? 6.258 0.454 -4.766 1 98.31 74 GLY A N 1
ATOM 565 C CA . GLY A 1 74 ? 6.938 -0.148 -3.631 1 98.31 74 GLY A CA 1
ATOM 566 C C . GLY A 1 74 ? 6.762 -1.653 -3.561 1 98.31 74 GLY A C 1
ATOM 567 O O . GLY A 1 74 ? 7.707 -2.379 -3.244 1 98.31 74 GLY A O 1
ATOM 568 N N . LEU A 1 75 ? 5.57 -2.096 -3.869 1 98.38 75 LEU A N 1
ATOM 569 C CA . LEU A 1 75 ? 5.242 -3.506 -3.701 1 98.38 75 LEU A CA 1
ATOM 570 C C . LEU A 1 75 ? 5.324 -4.246 -5.031 1 98.38 75 LEU A C 1
ATOM 572 O O . LEU A 1 75 ? 6.012 -5.262 -5.141 1 98.38 75 LEU A O 1
ATOM 576 N N . ALA A 1 76 ? 4.656 -3.758 -6.039 1 97.88 76 ALA A N 1
ATOM 577 C CA . ALA A 1 76 ? 4.504 -4.461 -7.309 1 97.88 76 ALA A CA 1
ATOM 578 C C . ALA A 1 76 ? 5.859 -4.773 -7.934 1 97.88 76 ALA A C 1
ATOM 580 O O . ALA A 1 76 ? 6.141 -5.922 -8.281 1 97.88 76 ALA A O 1
ATOM 581 N N . PRO A 1 77 ? 6.777 -3.811 -8.055 1 98.19 77 PRO A N 1
ATOM 582 C CA . PRO A 1 77 ? 8.062 -4.137 -8.68 1 98.19 77 PRO A CA 1
ATOM 583 C C . PRO A 1 77 ? 8.875 -5.141 -7.867 1 98.19 77 PRO A C 1
ATOM 585 O O . PRO A 1 77 ? 9.602 -5.961 -8.438 1 98.19 77 PRO A O 1
ATOM 588 N N . ALA A 1 78 ? 8.789 -5.031 -6.574 1 98.06 78 ALA A N 1
ATOM 589 C CA . ALA A 1 78 ? 9.508 -5.969 -5.715 1 98.06 78 ALA A CA 1
ATOM 590 C C . ALA A 1 78 ? 8.992 -7.395 -5.914 1 98.06 78 ALA A C 1
ATOM 592 O O . ALA A 1 78 ? 9.781 -8.336 -6.02 1 98.06 78 ALA A O 1
ATOM 593 N N . MET A 1 79 ? 7.738 -7.547 -5.945 1 95.88 79 MET A N 1
ATOM 594 C CA . MET A 1 79 ? 7.141 -8.859 -6.148 1 95.88 79 MET A CA 1
ATOM 595 C C . MET A 1 79 ? 7.453 -9.391 -7.543 1 95.88 79 MET A C 1
ATOM 597 O O . MET A 1 79 ? 7.691 -10.586 -7.723 1 95.88 79 MET A O 1
ATOM 601 N N . PHE A 1 80 ? 7.434 -8.492 -8.469 1 96.69 80 PHE A N 1
ATOM 602 C CA . PHE A 1 80 ? 7.809 -8.852 -9.836 1 96.69 80 PHE A CA 1
ATOM 603 C C . PHE A 1 80 ? 9.242 -9.359 -9.883 1 96.69 80 PHE A C 1
ATOM 605 O O . PHE A 1 80 ? 9.516 -10.414 -10.469 1 96.69 80 PHE A O 1
ATOM 612 N N . ALA A 1 81 ? 10.125 -8.609 -9.297 1 97.25 81 ALA A N 1
ATOM 613 C CA . ALA A 1 81 ? 11.539 -8.984 -9.281 1 97.25 81 ALA A CA 1
ATOM 614 C C . ALA A 1 81 ? 11.734 -10.336 -8.602 1 97.25 81 ALA A C 1
ATOM 616 O O . ALA A 1 81 ? 12.547 -11.148 -9.055 1 97.25 81 ALA A O 1
ATOM 617 N N . TYR A 1 82 ? 10.992 -10.531 -7.57 1 95.5 82 TYR A N 1
ATOM 618 C CA . TYR A 1 82 ? 11.117 -11.797 -6.859 1 95.5 82 TYR A CA 1
ATOM 619 C C . TYR A 1 82 ? 10.664 -12.961 -7.73 1 95.5 82 TYR A C 1
ATOM 621 O O . TYR A 1 82 ? 11.375 -13.953 -7.883 1 95.5 82 TYR A O 1
ATOM 629 N N . GLN A 1 83 ? 9.484 -12.844 -8.289 1 93.19 83 GLN A N 1
ATOM 630 C CA . GLN A 1 83 ? 8.883 -13.93 -9.047 1 93.19 83 GLN A CA 1
ATOM 631 C C . GLN A 1 83 ? 9.695 -14.25 -10.297 1 93.19 83 GLN A C 1
ATOM 633 O O . GLN A 1 83 ? 9.805 -15.414 -10.695 1 93.19 83 GLN A O 1
ATOM 638 N N . LEU A 1 84 ? 10.297 -13.281 -10.875 1 93.44 84 LEU A N 1
ATOM 639 C CA . LEU A 1 84 ? 10.945 -13.484 -12.164 1 93.44 84 LEU A CA 1
ATOM 640 C C . LEU A 1 84 ? 12.398 -13.898 -11.984 1 93.44 84 LEU A C 1
ATOM 642 O O . LEU A 1 84 ? 12.914 -14.719 -12.75 1 93.44 84 LEU A O 1
ATOM 646 N N . VAL A 1 85 ? 13.086 -13.273 -11.008 1 96.06 85 VAL A N 1
ATOM 647 C CA . VAL A 1 85 ? 14.539 -13.438 -11.016 1 96.06 85 VAL A CA 1
ATOM 648 C C . VAL A 1 85 ? 15.023 -13.844 -9.625 1 96.06 85 VAL A C 1
ATOM 650 O O . VAL A 1 85 ? 15.719 -14.844 -9.477 1 96.06 85 VAL A O 1
ATOM 653 N N . LEU A 1 86 ? 14.547 -13.18 -8.562 1 96.62 86 LEU A N 1
ATOM 654 C CA . LEU A 1 86 ? 15.148 -13.281 -7.23 1 96.62 86 LEU A CA 1
ATOM 655 C C . LEU A 1 86 ? 14.75 -14.586 -6.555 1 96.62 86 LEU A C 1
ATOM 657 O O . LEU A 1 86 ? 15.383 -15.008 -5.582 1 96.62 86 LEU A O 1
ATOM 661 N N . CYS A 1 87 ? 13.695 -15.195 -7.086 1 93.25 87 CYS A N 1
ATOM 662 C CA . CYS A 1 87 ? 13.273 -16.469 -6.504 1 93.25 87 CYS A CA 1
ATOM 663 C C . CYS A 1 87 ? 14.352 -17.531 -6.66 1 93.25 87 CYS A C 1
ATOM 665 O O . CYS A 1 87 ? 14.398 -18.484 -5.898 1 93.25 87 CYS A O 1
ATOM 667 N N . GLU A 1 88 ? 15.258 -17.375 -7.586 1 96.25 88 GLU A N 1
ATOM 668 C CA . GLU A 1 88 ? 16.375 -18.281 -7.805 1 96.25 88 GLU A CA 1
ATOM 669 C C . GLU A 1 88 ? 17.344 -18.281 -6.621 1 96.25 88 GLU A C 1
ATOM 671 O O . GLU A 1 88 ? 18.125 -19.219 -6.445 1 96.25 88 GLU A O 1
ATOM 676 N N . LEU A 1 89 ? 17.266 -17.234 -5.867 1 97.06 89 LEU A N 1
ATOM 677 C CA . LEU A 1 89 ? 18.172 -17.094 -4.727 1 97.06 89 LEU A CA 1
ATOM 678 C C . LEU A 1 89 ? 17.5 -17.562 -3.441 1 97.06 89 LEU A C 1
ATOM 680 O O . LEU A 1 89 ? 18.016 -17.328 -2.346 1 97.06 89 LEU A O 1
ATOM 684 N N . GLY A 1 90 ? 16.344 -18.156 -3.561 1 93.44 90 GLY A N 1
ATOM 685 C CA . GLY A 1 90 ? 15.648 -18.719 -2.414 1 93.44 90 GLY A CA 1
ATOM 686 C C . GLY A 1 90 ? 15.242 -17.672 -1.395 1 93.44 90 GLY A C 1
ATOM 687 O O . GLY A 1 90 ? 14.633 -16.656 -1.747 1 93.44 90 GLY A O 1
ATOM 688 N N . GLN A 1 91 ? 15.586 -17.953 -0.174 1 93.5 91 GLN A N 1
ATOM 689 C CA . GLN A 1 91 ? 15.18 -17.094 0.933 1 93.5 91 GLN A CA 1
ATOM 690 C C . GLN A 1 91 ? 15.922 -15.758 0.89 1 93.5 91 GLN A C 1
ATOM 692 O O . GLN A 1 91 ? 15.383 -14.727 1.312 1 93.5 91 GLN A O 1
ATOM 697 N N . ILE A 1 92 ? 17.078 -15.805 0.388 1 96.19 92 ILE A N 1
ATOM 698 C CA . ILE A 1 92 ? 17.844 -14.57 0.262 1 96.19 92 ILE A CA 1
ATOM 699 C C . ILE A 1 92 ? 17.125 -13.609 -0.683 1 96.19 92 ILE A C 1
ATOM 701 O O . ILE A 1 92 ? 17 -12.414 -0.397 1 96.19 92 ILE A O 1
ATOM 705 N N . GLY A 1 93 ? 16.609 -14.172 -1.821 1 97.06 93 GLY A N 1
ATOM 706 C CA . GLY A 1 93 ? 15.875 -13.352 -2.773 1 97.06 93 GLY A CA 1
ATOM 707 C C . GLY A 1 93 ? 14.625 -12.727 -2.184 1 97.06 93 GLY A C 1
ATOM 708 O O . GLY A 1 93 ? 14.32 -11.562 -2.465 1 97.06 93 GLY A O 1
ATOM 709 N N . LEU A 1 94 ? 13.953 -13.516 -1.36 1 94.62 94 LEU A N 1
ATOM 710 C CA . LEU A 1 94 ? 12.766 -13.008 -0.692 1 94.62 94 LEU A CA 1
ATOM 711 C C . LEU A 1 94 ? 1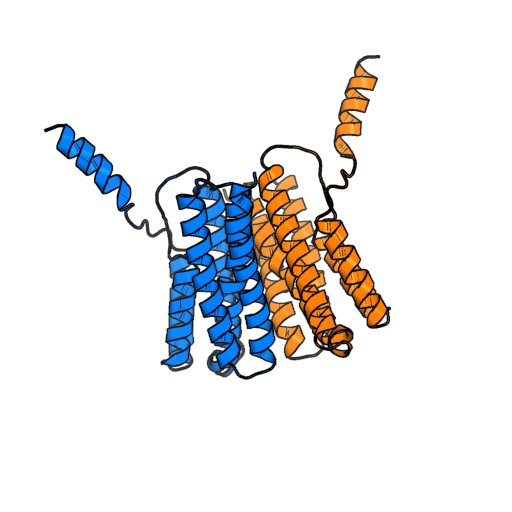3.117 -11.875 0.264 1 94.62 94 LEU A C 1
ATOM 713 O O . LEU A 1 94 ? 12.422 -10.852 0.304 1 94.62 94 LEU A O 1
ATOM 717 N N . GLY A 1 95 ? 14.188 -12.086 0.969 1 96.62 95 GLY A N 1
ATOM 718 C CA . GLY A 1 95 ? 14.656 -11.047 1.873 1 96.62 95 GLY A CA 1
ATOM 719 C C . GLY A 1 95 ? 15.008 -9.758 1.162 1 96.62 95 GLY A C 1
ATOM 720 O O . GLY A 1 95 ? 14.695 -8.672 1.647 1 96.62 95 GLY A O 1
ATOM 721 N N . VAL A 1 96 ? 15.633 -9.898 0.04 1 97.88 96 VAL A N 1
ATOM 722 C CA . VAL A 1 96 ? 16.047 -8.742 -0.752 1 97.88 96 VAL A CA 1
ATOM 723 C C . VAL A 1 96 ? 14.805 -8.008 -1.266 1 97.88 96 VAL A C 1
ATOM 725 O O . VAL A 1 96 ? 14.742 -6.773 -1.222 1 97.88 96 VAL A O 1
ATOM 728 N N . ALA A 1 97 ? 13.812 -8.75 -1.71 1 97.5 97 ALA A N 1
ATOM 729 C CA . ALA A 1 97 ? 12.555 -8.148 -2.164 1 97.5 97 ALA A CA 1
ATOM 730 C C . ALA A 1 97 ? 11.867 -7.398 -1.03 1 97.5 97 ALA A C 1
ATOM 732 O O . ALA A 1 97 ? 11.352 -6.297 -1.23 1 97.5 97 ALA A O 1
ATOM 733 N N . TYR A 1 98 ? 11.953 -7.922 0.135 1 96.75 98 TYR A N 1
ATOM 734 C CA . TYR A 1 98 ? 11.375 -7.301 1.32 1 96.75 98 TYR A CA 1
ATOM 735 C C . TYR A 1 98 ? 12.094 -5.996 1.652 1 96.75 98 TYR A C 1
ATOM 737 O O . TYR A 1 98 ? 11.453 -4.996 1.992 1 96.75 98 TYR A O 1
ATOM 745 N N . LEU A 1 99 ? 13.328 -6.047 1.567 1 97 99 LEU A N 1
ATOM 746 C CA . LEU A 1 99 ? 14.133 -4.871 1.875 1 97 99 LEU A CA 1
ATOM 747 C C . LEU A 1 99 ? 13.766 -3.707 0.96 1 97 99 LEU A C 1
ATOM 749 O O . LEU A 1 99 ? 13.68 -2.562 1.411 1 97 99 LEU A O 1
ATOM 753 N N . TYR A 1 100 ? 13.562 -4 -0.283 1 98.25 100 TYR A N 1
ATOM 754 C CA . TYR A 1 100 ? 13.148 -2.977 -1.235 1 98.25 100 TYR A CA 1
ATOM 755 C C . TYR A 1 100 ? 11.844 -2.324 -0.802 1 98.25 100 TYR A C 1
ATOM 757 O O . TYR A 1 100 ? 11.727 -1.097 -0.782 1 98.25 100 TYR A O 1
ATOM 765 N N . SER A 1 101 ? 10.859 -3.176 -0.445 1 98.44 101 SER A N 1
ATOM 766 C CA . SER A 1 101 ? 9.547 -2.66 -0.061 1 98.44 101 SER A CA 1
ATOM 767 C C . SER A 1 101 ? 9.633 -1.858 1.234 1 98.44 101 SER A C 1
ATOM 769 O O . SER A 1 101 ? 8.922 -0.861 1.397 1 98.44 101 SER A O 1
ATOM 771 N N . ILE A 1 102 ? 10.492 -2.262 2.152 1 97.44 102 ILE A N 1
ATOM 772 C CA . ILE A 1 102 ? 10.695 -1.527 3.396 1 97.44 102 ILE A CA 1
ATOM 773 C C . ILE A 1 102 ? 11.328 -0.168 3.098 1 97.44 102 ILE A C 1
ATOM 775 O O . ILE A 1 102 ? 10.93 0.847 3.676 1 97.44 102 ILE A O 1
ATOM 779 N N . GLY A 1 103 ? 12.32 -0.154 2.215 1 96.5 103 GLY A N 1
ATOM 780 C CA . GLY A 1 103 ? 12.891 1.117 1.797 1 96.5 103 GLY A CA 1
ATOM 781 C C . GLY A 1 103 ? 11.859 2.07 1.219 1 96.5 103 GLY A C 1
ATOM 782 O O . GLY A 1 103 ? 11.867 3.264 1.529 1 96.5 103 GLY A O 1
ATOM 783 N N . ALA A 1 104 ? 10.984 1.525 0.451 1 97.62 104 ALA A N 1
ATOM 784 C CA . ALA A 1 104 ? 9.953 2.336 -0.201 1 97.62 104 ALA A CA 1
ATOM 785 C C . ALA A 1 104 ? 8.984 2.922 0.822 1 97.62 104 ALA A C 1
ATOM 787 O O . ALA A 1 104 ? 8.648 4.105 0.759 1 97.62 104 ALA A O 1
ATOM 788 N N . VAL A 1 105 ? 8.547 2.061 1.787 1 97.69 105 VAL A N 1
ATOM 789 C CA . VAL A 1 105 ? 7.539 2.514 2.738 1 97.69 105 VAL A CA 1
ATOM 790 C C . VAL A 1 105 ? 8.141 3.553 3.678 1 97.69 105 VAL A C 1
ATOM 792 O O . VAL A 1 105 ? 7.484 4.531 4.039 1 97.69 105 VAL A O 1
ATOM 795 N N . LEU A 1 106 ? 9.375 3.424 4.059 1 95.25 106 LEU A N 1
ATOM 796 C CA . LEU A 1 106 ? 10.055 4.387 4.922 1 95.25 106 LEU A CA 1
ATOM 797 C C . LEU A 1 106 ? 10.273 5.707 4.191 1 95.25 106 LEU A C 1
ATOM 799 O O . LEU A 1 106 ? 10.094 6.781 4.77 1 95.25 106 LEU A O 1
ATOM 803 N N . ARG A 1 107 ? 10.648 5.578 2.969 1 93.75 107 ARG A N 1
ATOM 804 C CA . ARG A 1 107 ? 10.867 6.777 2.162 1 93.75 107 ARG A CA 1
ATOM 805 C C . ARG A 1 107 ? 9.586 7.59 2.033 1 93.75 107 ARG A C 1
ATOM 807 O O . ARG A 1 107 ? 9.594 8.812 2.199 1 93.75 107 ARG A O 1
ATOM 814 N N . LEU A 1 108 ? 8.547 6.965 1.72 1 94.81 108 LEU A N 1
ATOM 815 C CA . LEU A 1 108 ? 7.27 7.648 1.543 1 94.81 108 LEU A CA 1
ATOM 816 C C . LEU A 1 108 ? 6.797 8.258 2.857 1 94.81 108 LEU A C 1
ATOM 818 O O . LEU A 1 108 ? 6.285 9.383 2.875 1 94.81 108 LEU A O 1
ATOM 822 N N . ALA A 1 109 ? 6.934 7.5 3.93 1 94.06 109 ALA A N 1
ATOM 823 C CA . ALA A 1 109 ? 6.527 8.008 5.238 1 94.06 109 ALA A CA 1
ATOM 824 C C . ALA A 1 109 ? 7.32 9.258 5.613 1 94.06 109 ALA A C 1
ATOM 826 O O . ALA A 1 109 ? 6.758 10.227 6.121 1 94.06 109 ALA A O 1
ATOM 827 N N . ARG A 1 110 ? 8.602 9.211 5.359 1 90.88 110 ARG A N 1
ATOM 828 C CA . ARG A 1 110 ? 9.461 10.352 5.652 1 90.88 110 ARG A CA 1
ATOM 829 C C . ARG A 1 110 ? 9.102 11.547 4.781 1 90.88 110 ARG A C 1
ATOM 831 O O . ARG A 1 110 ? 9.039 12.68 5.27 1 90.88 110 ARG A O 1
ATOM 838 N N . PHE A 1 111 ? 8.875 11.273 3.615 1 87.12 111 PHE A N 1
ATOM 839 C CA . PHE A 1 111 ? 8.523 12.336 2.678 1 87.12 111 PHE A CA 1
ATOM 840 C C . PHE A 1 111 ? 7.223 13.008 3.09 1 87.12 111 PHE A C 1
ATOM 842 O O . PHE A 1 111 ? 7.129 14.242 3.098 1 87.12 111 PHE A O 1
ATOM 849 N N . ASN A 1 112 ? 6.293 12.25 3.445 1 87.56 112 ASN A N 1
ATOM 850 C CA . ASN A 1 112 ? 4.98 12.781 3.812 1 87.56 112 ASN A CA 1
ATOM 851 C C . ASN A 1 112 ? 5.035 13.531 5.137 1 87.56 112 ASN A C 1
ATOM 853 O O . ASN A 1 112 ? 4.242 14.453 5.367 1 87.56 112 ASN A O 1
ATOM 857 N N . SER A 1 113 ? 5.895 13.117 5.992 1 86.31 113 SER A N 1
ATOM 858 C CA . SER A 1 113 ? 5.949 13.734 7.312 1 86.31 113 SER A CA 1
ATOM 859 C C . SER A 1 113 ? 6.781 15.016 7.289 1 86.31 113 SER A C 1
ATOM 861 O O . SER A 1 113 ? 6.629 15.875 8.164 1 86.31 113 SER A O 1
ATOM 863 N N . THR A 1 114 ? 7.809 15.133 6.43 1 74.81 114 THR A N 1
ATOM 864 C CA . THR A 1 114 ? 8.672 16.312 6.367 1 74.81 114 THR A CA 1
ATOM 865 C C . THR A 1 114 ? 8.07 17.359 5.438 1 74.81 114 THR A C 1
ATOM 867 O O . THR A 1 114 ? 8.172 18.562 5.711 1 74.81 114 THR A O 1
ATOM 870 N N . GLN A 1 115 ? 7.777 16.969 4.145 1 60.12 115 GLN A N 1
ATOM 871 C CA . GLN A 1 115 ?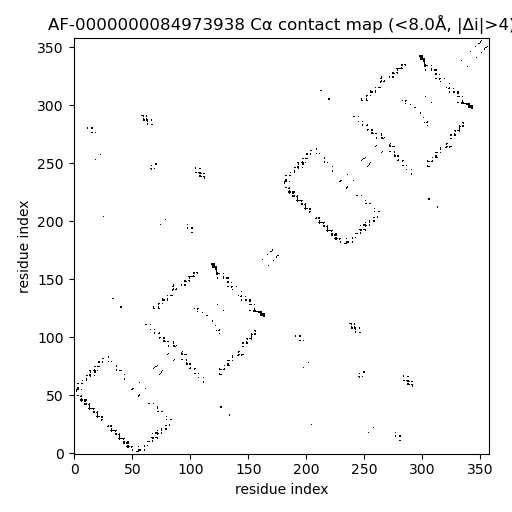 7.27 17.953 3.186 1 60.12 115 GLN A CA 1
ATOM 872 C C . GLN A 1 115 ? 6.113 18.75 3.777 1 60.12 115 GLN A C 1
ATOM 874 O O . GLN A 1 115 ? 5.789 19.828 3.287 1 60.12 115 GLN A O 1
ATOM 879 N N . SER A 1 116 ? 5.406 18.203 4.832 1 50.03 116 SER A N 1
ATOM 880 C CA . SER A 1 116 ? 4.477 19.141 5.453 1 50.03 116 SER A CA 1
ATOM 881 C C . SER A 1 116 ? 5.195 20.391 5.941 1 50.03 116 SER A C 1
ATOM 883 O O . SER A 1 116 ? 4.574 21.453 6.09 1 50.03 116 SER A O 1
ATOM 885 N N . ASP A 1 117 ? 6.543 20.312 6.062 1 46.47 117 ASP A N 1
ATOM 886 C CA . ASP A 1 117 ? 7.195 21.5 6.609 1 46.47 117 ASP A CA 1
ATOM 887 C C . ASP A 1 117 ? 8.227 22.047 5.625 1 46.47 117 ASP A C 1
ATOM 889 O O . ASP A 1 117 ? 8.547 23.25 5.668 1 46.47 117 ASP A O 1
ATOM 893 N N . LEU A 1 118 ? 9.234 21.219 4.918 1 46.28 118 LEU A N 1
ATOM 894 C CA . LEU A 1 118 ? 10.445 21.812 4.355 1 46.28 118 LEU A CA 1
ATOM 895 C C . LEU A 1 118 ? 10.516 21.578 2.852 1 46.28 118 LEU A C 1
ATOM 897 O O . LEU A 1 118 ? 10.023 20.562 2.354 1 46.28 118 LEU A O 1
ATOM 901 N N . PRO A 1 119 ? 10.953 22.516 1.936 1 42.88 119 PRO A N 1
ATOM 902 C CA . PRO A 1 119 ? 11.078 22.562 0.477 1 42.88 119 PRO A CA 1
ATOM 903 C C . PRO A 1 119 ? 11.992 21.469 -0.069 1 42.88 119 PRO A C 1
ATOM 905 O O . PRO A 1 119 ? 12.273 21.422 -1.27 1 42.88 119 PRO A O 1
ATOM 908 N N . THR A 1 120 ? 13.086 20.953 0.495 1 42.44 120 THR A N 1
ATOM 909 C CA . THR A 1 120 ? 14.18 20.203 -0.126 1 42.44 120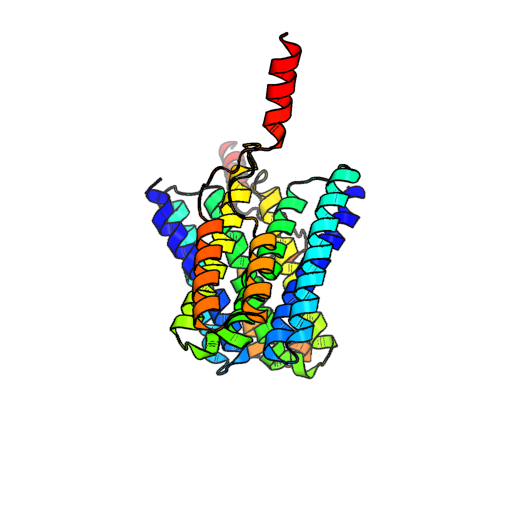 THR A CA 1
ATOM 910 C C . THR A 1 120 ? 13.797 18.75 -0.322 1 42.44 120 THR A C 1
ATOM 912 O O . THR A 1 120 ? 13.172 18.141 0.548 1 42.44 120 THR A O 1
ATOM 915 N N . PHE A 1 121 ? 13.719 18.406 -1.563 1 50.38 121 PHE A N 1
ATOM 916 C CA . PHE A 1 121 ? 13.414 17.031 -1.943 1 50.38 121 PHE A CA 1
ATOM 917 C C . PHE A 1 121 ? 14.523 16.094 -1.494 1 50.38 121 PHE A C 1
ATOM 919 O O . PHE A 1 121 ? 15.688 16.266 -1.882 1 50.38 121 PHE A O 1
ATOM 926 N N . ILE A 1 122 ? 14.516 15.305 -0.416 1 55.62 122 ILE A N 1
ATOM 927 C CA . ILE A 1 122 ? 15.57 14.438 0.112 1 55.62 122 ILE A CA 1
ATOM 928 C C . ILE A 1 122 ? 15.227 12.977 -0.175 1 55.62 122 ILE A C 1
ATOM 930 O O . ILE A 1 122 ? 14.117 12.523 0.116 1 55.62 122 ILE A O 1
ATOM 934 N N . GLY A 1 123 ? 16.094 12.156 -1.013 1 63.25 123 GLY A N 1
ATOM 935 C CA . GLY A 1 123 ? 16.078 10.719 -1.229 1 63.25 123 GLY A CA 1
ATOM 936 C C . GLY A 1 123 ? 15.5 10.32 -2.576 1 63.25 123 GLY A C 1
ATOM 937 O O . GLY A 1 123 ? 14.773 11.094 -3.195 1 63.25 123 GLY A O 1
ATOM 938 N N . LEU A 1 124 ? 15.961 9.078 -3.17 1 77.81 124 LEU A N 1
ATOM 939 C CA . LEU A 1 124 ? 15.453 8.57 -4.438 1 77.81 124 LEU A CA 1
ATOM 940 C C . LEU A 1 124 ? 13.938 8.375 -4.379 1 77.81 124 LEU A C 1
ATOM 942 O O . LEU A 1 124 ? 13.43 7.652 -3.52 1 77.81 124 LEU A O 1
ATOM 946 N N . PRO A 1 125 ? 13.305 9.07 -5.266 1 90.12 125 PRO A N 1
ATOM 947 C CA . PRO A 1 125 ? 11.852 8.859 -5.289 1 90.12 125 PRO A CA 1
ATOM 948 C C . PRO A 1 125 ? 11.469 7.426 -5.637 1 90.12 125 PRO A C 1
ATOM 950 O O . PRO A 1 125 ? 12.164 6.77 -6.422 1 90.12 125 PRO A O 1
ATOM 953 N N . VAL A 1 126 ? 10.367 6.941 -5.07 1 95.5 126 VAL A N 1
ATOM 954 C CA . VAL A 1 126 ? 9.938 5.547 -5.168 1 95.5 126 VAL A CA 1
ATOM 955 C C . VAL A 1 126 ? 9.68 5.188 -6.625 1 95.5 126 VAL A C 1
ATOM 957 O O . VAL A 1 126 ? 10.055 4.105 -7.082 1 95.5 126 VAL A O 1
ATOM 960 N N . PRO A 1 127 ? 9.055 6.07 -7.457 1 96.38 127 PRO A N 1
ATOM 961 C CA . PRO A 1 127 ? 8.898 5.73 -8.875 1 96.38 127 PRO A CA 1
ATOM 962 C C . PRO A 1 127 ? 10.234 5.535 -9.586 1 96.38 127 PRO A C 1
ATOM 964 O O . PRO A 1 127 ? 10.359 4.656 -10.445 1 96.38 127 PRO A O 1
ATOM 967 N N . GLY A 1 128 ? 11.195 6.355 -9.258 1 96 128 GLY A N 1
ATOM 968 C CA . GLY A 1 128 ? 12.523 6.172 -9.812 1 96 128 GLY A CA 1
ATOM 969 C C . GLY A 1 128 ? 13.148 4.844 -9.438 1 96 128 GLY A C 1
ATOM 970 O O . GLY A 1 128 ? 13.773 4.184 -10.273 1 96 128 GLY A O 1
ATOM 971 N N . ALA A 1 129 ? 13.016 4.48 -8.242 1 97.19 129 ALA A N 1
ATOM 972 C CA . ALA A 1 129 ? 13.523 3.191 -7.781 1 97.19 129 ALA A CA 1
ATOM 973 C C . ALA A 1 129 ? 12.844 2.041 -8.516 1 97.19 129 ALA A C 1
ATOM 975 O O . ALA A 1 129 ? 13.484 1.042 -8.852 1 97.19 129 ALA A O 1
ATOM 976 N N . ALA A 1 130 ? 11.547 2.152 -8.773 1 98.38 130 ALA A N 1
ATOM 977 C CA . ALA A 1 130 ? 10.789 1.124 -9.484 1 98.38 130 ALA A CA 1
ATOM 978 C C . ALA A 1 130 ? 11.336 0.924 -10.891 1 98.38 130 ALA A C 1
ATOM 980 O O . ALA A 1 130 ? 11.508 -0.211 -11.344 1 98.38 130 ALA A O 1
ATOM 981 N N . ILE A 1 131 ? 11.609 2.035 -11.562 1 97.62 131 ILE A N 1
ATOM 982 C CA . ILE A 1 131 ? 12.172 1.97 -12.906 1 97.62 131 ILE A CA 1
ATOM 983 C C . ILE A 1 131 ? 13.531 1.269 -12.859 1 97.62 131 ILE A C 1
ATOM 985 O O . ILE A 1 131 ? 13.805 0.387 -13.68 1 97.62 131 ILE A O 1
ATOM 989 N N . GLY A 1 132 ? 14.352 1.683 -11.898 1 97.75 132 GLY A N 1
ATOM 990 C CA . GLY A 1 132 ? 15.648 1.045 -11.742 1 97.75 132 GLY A CA 1
ATOM 991 C C . GLY A 1 132 ? 15.555 -0.451 -11.508 1 97.75 132 GLY A C 1
ATOM 992 O O . GLY A 1 132 ? 16.328 -1.224 -12.086 1 97.75 132 GLY A O 1
ATOM 993 N N . LEU A 1 133 ? 14.625 -0.85 -10.711 1 98.38 133 LEU A N 1
ATOM 994 C CA . LEU A 1 133 ? 14.461 -2.264 -10.398 1 98.38 133 LEU A CA 1
ATOM 995 C C . LEU A 1 133 ? 13.992 -3.047 -11.617 1 98.38 133 LEU A C 1
ATOM 997 O O . LEU A 1 133 ? 14.508 -4.125 -11.906 1 98.38 133 LEU A O 1
ATOM 1001 N N . LEU A 1 134 ? 13.016 -2.521 -12.367 1 97.44 134 LEU A N 1
ATOM 1002 C CA . LEU A 1 134 ? 12.516 -3.189 -13.562 1 97.44 134 LEU A CA 1
ATOM 1003 C C . LEU A 1 134 ? 13.617 -3.357 -14.602 1 97.44 134 LEU A C 1
ATOM 1005 O O . LEU A 1 134 ? 13.727 -4.414 -15.227 1 97.44 134 LEU A O 1
ATOM 1009 N N . LEU A 1 135 ? 14.469 -2.344 -14.742 1 97.5 135 LEU A N 1
ATOM 1010 C CA . LEU A 1 135 ? 15.578 -2.412 -15.688 1 97.5 135 LEU A CA 1
ATOM 1011 C C . LEU A 1 135 ? 16.594 -3.463 -15.258 1 97.5 135 LEU A C 1
ATOM 1013 O O . LEU A 1 135 ? 17.125 -4.207 -16.094 1 97.5 135 LEU A O 1
ATOM 1017 N N . SER A 1 136 ? 16.875 -3.479 -13.992 1 97.94 136 SER A N 1
ATOM 1018 C CA . SER A 1 136 ? 17.812 -4.477 -13.477 1 97.94 136 SER A CA 1
ATOM 1019 C C . SER A 1 136 ? 17.312 -5.891 -13.742 1 97.94 136 SER A C 1
ATOM 1021 O O . SER A 1 136 ? 18.078 -6.766 -14.133 1 97.94 136 SER A O 1
ATOM 1023 N N . VAL A 1 137 ? 16.016 -6.137 -13.547 1 97.19 137 VAL A N 1
ATOM 1024 C CA . VAL A 1 137 ? 15.422 -7.453 -13.742 1 97.19 137 VAL A CA 1
ATOM 1025 C C . VAL A 1 137 ? 15.508 -7.848 -15.219 1 97.19 137 VAL A C 1
ATOM 1027 O O . VAL A 1 137 ? 15.727 -9.016 -15.539 1 97.19 137 VAL A O 1
ATOM 1030 N N . ALA A 1 138 ? 15.391 -6.906 -16.109 1 95.06 138 ALA A N 1
ATOM 1031 C CA . ALA A 1 138 ? 15.344 -7.156 -17.547 1 95.06 138 ALA A CA 1
ATOM 1032 C C . ALA A 1 138 ? 16.734 -7.516 -18.094 1 95.06 138 ALA A C 1
ATOM 1034 O O . ALA A 1 138 ? 16.859 -8.273 -19.047 1 95.06 138 ALA A O 1
ATOM 1035 N N . PHE A 1 139 ? 17.828 -7.082 -17.375 1 95.31 139 PHE A N 1
ATOM 1036 C CA . PHE A 1 139 ? 19.109 -7.148 -18.078 1 95.31 139 PHE A CA 1
ATOM 1037 C C . PHE A 1 139 ? 20.172 -7.805 -17.188 1 95.31 139 PHE A C 1
ATOM 1039 O O . PHE A 1 139 ? 21.25 -8.133 -17.672 1 95.31 139 PHE A O 1
ATOM 1046 N N . MET A 1 140 ? 19.859 -8.055 -15.984 1 95.94 140 MET A N 1
ATOM 1047 C CA . MET A 1 140 ? 20.922 -8.469 -15.078 1 95.94 140 MET A CA 1
ATOM 1048 C C . MET A 1 140 ? 20.688 -9.883 -14.57 1 95.94 140 MET A C 1
ATOM 1050 O O . MET A 1 140 ? 19.578 -10.406 -14.672 1 95.94 140 MET A O 1
ATOM 1054 N N . SER A 1 141 ? 21.812 -10.492 -14.086 1 97.12 141 SER A N 1
ATOM 1055 C CA . SER A 1 141 ? 21.75 -11.812 -13.461 1 97.12 141 SER A CA 1
ATOM 1056 C C . SER A 1 141 ? 21.125 -11.734 -12.07 1 97.12 141 SER A C 1
ATOM 1058 O O . SER A 1 141 ? 21.047 -10.656 -11.484 1 97.12 141 SER A O 1
ATOM 1060 N N . PRO A 1 142 ? 20.672 -12.812 -11.508 1 97.75 142 PRO A N 1
ATOM 1061 C CA . PRO A 1 142 ? 19.984 -12.82 -10.211 1 97.75 142 PRO A CA 1
ATOM 1062 C C . PRO A 1 142 ? 20.812 -12.156 -9.109 1 97.75 142 PRO A C 1
ATOM 1064 O O . PRO A 1 142 ? 20.281 -11.344 -8.344 1 97.75 142 PRO A O 1
ATOM 1067 N N . TRP A 1 143 ? 22.016 -12.438 -9.055 1 98 143 TRP A N 1
ATOM 1068 C CA . TRP A 1 143 ? 22.859 -11.867 -8 1 98 143 TRP A CA 1
ATOM 1069 C C . TRP A 1 143 ? 23.031 -10.367 -8.195 1 98 143 TRP A C 1
ATOM 1071 O O . TRP A 1 143 ? 23.078 -9.609 -7.219 1 98 143 TRP A O 1
ATOM 1081 N N . LEU A 1 144 ? 23.125 -9.977 -9.422 1 98.12 144 LEU A N 1
ATOM 1082 C CA . LEU A 1 144 ? 23.25 -8.547 -9.703 1 98.12 144 LEU A CA 1
ATOM 1083 C C . LEU A 1 144 ? 21.938 -7.82 -9.43 1 98.12 144 LEU A C 1
ATOM 1085 O O . LEU A 1 144 ? 21.953 -6.676 -8.977 1 98.12 144 LEU A O 1
ATOM 1089 N N . VAL A 1 145 ? 20.828 -8.5 -9.75 1 98.5 145 VAL A N 1
ATOM 1090 C CA . VAL A 1 145 ? 19.531 -7.934 -9.43 1 98.5 145 VAL A CA 1
ATOM 1091 C C . VAL A 1 145 ? 19.391 -7.773 -7.914 1 98.5 145 VAL A C 1
ATOM 1093 O O . VAL A 1 145 ? 18.906 -6.746 -7.434 1 98.5 145 VAL A O 1
ATOM 1096 N N . ALA A 1 146 ? 19.891 -8.742 -7.172 1 98.56 146 ALA A N 1
ATOM 1097 C CA . ALA A 1 146 ? 19.844 -8.672 -5.711 1 98.56 146 ALA A CA 1
ATOM 1098 C C . ALA A 1 146 ? 20.656 -7.492 -5.195 1 98.56 146 ALA A C 1
ATOM 1100 O O . ALA A 1 146 ? 20.188 -6.723 -4.359 1 98.56 146 ALA A O 1
ATOM 1101 N N . LEU A 1 147 ? 21.812 -7.363 -5.746 1 98.25 147 LEU A N 1
ATOM 1102 C CA . LEU A 1 147 ? 22.688 -6.273 -5.332 1 98.25 147 LEU A CA 1
ATOM 1103 C C . LEU A 1 147 ? 22.078 -4.922 -5.68 1 98.25 147 LEU A C 1
ATOM 1105 O O . LEU A 1 147 ? 22.078 -4.008 -4.848 1 98.25 147 LEU A O 1
ATOM 1109 N N . SER A 1 148 ? 21.625 -4.824 -6.887 1 98.19 148 SER A N 1
ATOM 1110 C CA . SER A 1 148 ? 21.016 -3.564 -7.312 1 98.19 148 SER A CA 1
ATOM 1111 C C . SER A 1 148 ? 19.781 -3.236 -6.48 1 98.19 148 SER A C 1
ATOM 1113 O O . SER A 1 148 ? 19.531 -2.072 -6.156 1 98.19 148 SER A O 1
ATOM 1115 N N . THR A 1 149 ? 18.984 -4.246 -6.156 1 98.38 149 THR A N 1
ATOM 1116 C CA . THR A 1 149 ? 17.781 -4.062 -5.336 1 98.38 149 THR A CA 1
ATOM 1117 C C . THR A 1 149 ? 18.156 -3.525 -3.957 1 98.38 149 THR A C 1
ATOM 1119 O O . THR A 1 149 ? 17.516 -2.604 -3.451 1 98.38 149 THR A O 1
ATOM 1122 N N . CYS A 1 150 ? 19.172 -4.035 -3.365 1 97.94 150 CYS A N 1
ATOM 1123 C CA . CYS A 1 150 ? 19.656 -3.561 -2.072 1 97.94 150 CYS A CA 1
ATOM 1124 C C . CYS A 1 150 ? 20.141 -2.119 -2.162 1 97.94 150 CYS A C 1
ATOM 1126 O O . CYS A 1 150 ? 19.875 -1.313 -1.268 1 97.94 150 CYS A O 1
ATOM 1128 N N . LEU A 1 151 ? 20.781 -1.806 -3.199 1 96.94 151 LEU A N 1
ATOM 1129 C CA . LEU A 1 151 ? 21.281 -0.451 -3.4 1 96.94 151 LEU A CA 1
ATOM 1130 C C . LEU A 1 151 ? 20.125 0.538 -3.559 1 96.94 151 LEU A C 1
ATOM 1132 O O . LEU A 1 151 ? 20.156 1.628 -2.982 1 96.94 151 LEU A O 1
ATOM 1136 N N . LEU A 1 152 ? 19.172 0.157 -4.355 1 97.12 152 LEU A N 1
ATOM 1137 C CA . LEU A 1 152 ? 18.016 1.015 -4.539 1 97.12 152 LEU A CA 1
ATOM 1138 C C . LEU A 1 152 ? 17.297 1.26 -3.213 1 97.12 152 LEU A C 1
ATOM 1140 O O . LEU A 1 152 ? 16.891 2.385 -2.924 1 97.12 152 LEU A O 1
ATOM 1144 N N . ALA A 1 153 ? 17.172 0.201 -2.4 1 97.25 153 ALA A N 1
ATOM 1145 C CA . ALA A 1 153 ? 16.562 0.334 -1.081 1 97.25 153 ALA A CA 1
ATOM 1146 C C . ALA A 1 153 ? 17.344 1.304 -0.206 1 97.25 153 ALA A C 1
ATOM 1148 O O . ALA A 1 153 ? 16.766 2.156 0.467 1 97.25 153 ALA A O 1
ATOM 1149 N N . TRP A 1 154 ? 18.609 1.19 -0.254 1 94.69 154 TRP A N 1
ATOM 1150 C CA . TRP A 1 154 ? 19.484 2.057 0.531 1 94.69 154 TRP A CA 1
ATOM 1151 C C . TRP A 1 154 ? 19.375 3.506 0.071 1 94.69 154 TRP A C 1
ATOM 1153 O O . TRP A 1 154 ? 19.359 4.426 0.892 1 94.69 154 TRP A O 1
ATOM 1163 N N . PHE A 1 155 ? 19.25 3.713 -1.196 1 92.5 155 PHE A N 1
ATOM 1164 C CA . PHE A 1 155 ? 19.156 5.059 -1.751 1 92.5 155 PHE A CA 1
ATOM 1165 C C . PHE A 1 155 ? 17.844 5.719 -1.343 1 92.5 155 PHE A C 1
ATOM 1167 O O . PHE A 1 155 ? 17.781 6.938 -1.166 1 92.5 155 PHE A O 1
ATOM 1174 N N . MET A 1 156 ? 16.875 4.949 -1.182 1 92.19 156 MET A N 1
ATOM 1175 C CA . MET A 1 156 ? 15.57 5.508 -0.814 1 92.19 156 MET A CA 1
ATOM 1176 C C . MET A 1 156 ? 15.586 6.004 0.628 1 92.19 156 MET A C 1
ATOM 1178 O O . MET A 1 156 ? 14.906 6.98 0.958 1 92.19 156 MET A O 1
ATOM 1182 N N . ILE A 1 157 ? 16.297 5.34 1.475 1 89 157 ILE A N 1
ATOM 1183 C CA . ILE A 1 157 ? 16.312 5.676 2.895 1 89 157 ILE A CA 1
ATOM 1184 C C . ILE A 1 157 ? 17.406 6.707 3.166 1 89 157 ILE A C 1
ATOM 1186 O O . ILE A 1 157 ? 17.328 7.469 4.133 1 89 157 ILE A O 1
ATOM 1190 N N . SER A 1 158 ? 18.391 6.746 2.414 1 77 158 SER A N 1
ATOM 1191 C CA . SER A 1 158 ? 19.516 7.648 2.621 1 77 158 SER A CA 1
ATOM 1192 C C . SER A 1 158 ? 19.094 9.109 2.498 1 77 158 SER A C 1
ATOM 1194 O O . SER A 1 158 ? 18.047 9.406 1.91 1 77 158 SER A O 1
ATOM 1196 N N . GLN A 1 159 ? 19.516 9.992 3.537 1 61.78 159 GLN A N 1
ATOM 1197 C CA . GLN A 1 159 ? 19.297 11.438 3.58 1 61.78 159 GLN A CA 1
ATOM 1198 C C . GLN A 1 159 ? 20.219 12.156 2.59 1 61.78 159 GLN A C 1
ATOM 1200 O O . GLN A 1 159 ? 20.656 13.273 2.848 1 61.78 159 GLN A O 1
ATOM 1205 N N . VAL A 1 160 ? 20.703 11.438 1.797 1 47.97 160 VAL A N 1
ATOM 1206 C CA . VAL A 1 160 ? 21.594 12.211 0.924 1 47.97 160 VAL A CA 1
ATOM 1207 C C . VAL A 1 160 ? 20.828 13.406 0.36 1 47.97 160 VAL A C 1
ATOM 1209 O O . VAL A 1 160 ? 19.75 13.25 -0.215 1 47.97 160 VAL A O 1
ATOM 1212 N N . LYS A 1 161 ? 21.031 14.469 1.117 1 45 161 LYS A N 1
ATOM 1213 C CA . LYS A 1 161 ? 20.516 15.766 0.693 1 45 161 LYS A CA 1
ATOM 1214 C C . LYS A 1 161 ? 20.766 16 -0.793 1 45 161 LYS A C 1
ATOM 1216 O O . LYS A 1 161 ? 21.891 15.852 -1.269 1 45 161 LYS A O 1
ATOM 1221 N N . PHE A 1 162 ? 19.953 15.711 -1.584 1 39.59 162 PHE A N 1
ATOM 1222 C CA . PHE A 1 162 ? 20.172 16.234 -2.928 1 39.59 162 PHE A CA 1
ATOM 1223 C C . PHE A 1 162 ? 19.922 17.75 -2.961 1 39.59 162 PHE A C 1
ATOM 1225 O O . PHE A 1 162 ? 19.031 18.25 -2.277 1 39.59 162 PHE A O 1
ATOM 1232 N N . PRO A 1 163 ? 20.828 18.578 -3.336 1 36.28 163 PRO A N 1
ATOM 1233 C CA . PRO A 1 163 ? 20.672 20.031 -3.346 1 36.28 163 PRO A CA 1
ATOM 1234 C C . PRO A 1 163 ? 19.344 20.484 -3.977 1 36.28 163 PRO A C 1
ATOM 1236 O O . PRO A 1 163 ? 18.797 19.781 -4.828 1 36.28 163 PRO A O 1
ATOM 1239 N N . HIS A 1 164 ? 18.531 21.062 -3.266 1 35.81 164 HIS A N 1
ATOM 1240 C CA . HIS A 1 164 ? 17.375 21.75 -3.801 1 35.81 164 HIS A CA 1
ATOM 1241 C C . HIS A 1 164 ? 17.734 22.562 -5.043 1 35.81 164 HIS A C 1
ATOM 1243 O O . HIS A 1 164 ? 18.609 23.422 -4.996 1 35.81 164 HIS A O 1
ATOM 1249 N N . LEU A 1 165 ? 17.641 21.969 -6.039 1 34.06 165 LEU A N 1
ATOM 1250 C CA . LEU A 1 165 ? 17.969 22.781 -7.203 1 34.06 165 LEU A CA 1
ATOM 1251 C C . LEU A 1 165 ? 17.25 24.125 -7.164 1 34.06 165 LEU A C 1
ATOM 1253 O O . LEU A 1 165 ? 17.656 25.078 -7.824 1 34.06 165 LEU A O 1
ATOM 1257 N N . LYS A 1 166 ? 16.125 24.062 -6.535 1 35.47 166 LYS A N 1
ATOM 1258 C CA . LYS A 1 166 ? 15.367 25.297 -6.707 1 35.47 166 LYS A CA 1
ATOM 1259 C C . LYS A 1 166 ? 15.93 26.422 -5.828 1 35.47 166 LYS A C 1
ATOM 1261 O O . LYS A 1 166 ? 15.883 27.594 -6.203 1 35.47 166 LYS A O 1
ATOM 1266 N N . LYS A 1 167 ? 16.266 26.156 -4.598 1 40.69 167 LYS A N 1
ATOM 1267 C CA . LYS A 1 167 ? 16.719 27.312 -3.826 1 40.69 167 LYS A CA 1
ATOM 1268 C C . LYS A 1 167 ? 18.062 27.812 -4.332 1 40.69 167 LYS A C 1
ATOM 1270 O O . LYS A 1 167 ? 18.578 28.828 -3.848 1 40.69 167 LYS A O 1
ATOM 1275 N N . ILE A 1 168 ? 18.656 27.047 -5.082 1 37.16 168 ILE A N 1
ATOM 1276 C CA . ILE A 1 168 ? 19.844 27.625 -5.703 1 37.16 168 ILE A CA 1
ATOM 1277 C C . ILE A 1 168 ? 19.438 28.812 -6.574 1 37.16 168 ILE A C 1
ATOM 1279 O O . ILE A 1 168 ? 20.203 29.781 -6.711 1 37.16 168 ILE A O 1
ATOM 1283 N N . LYS A 1 169 ? 18.219 28.688 -7.098 1 38.59 169 LYS A N 1
ATOM 1284 C CA . LYS A 1 169 ? 17.891 29.812 -7.969 1 38.59 169 LYS A CA 1
ATOM 1285 C C . LYS A 1 169 ? 17.516 31.047 -7.156 1 38.59 169 LYS A C 1
ATOM 1287 O O . LYS A 1 169 ? 17.766 32.188 -7.59 1 38.59 169 LYS A O 1
ATOM 1292 N N . VAL A 1 170 ? 16.828 30.812 -5.984 1 40.62 170 VAL A N 1
ATOM 1293 C CA . VAL A 1 170 ? 16.438 32.031 -5.273 1 40.62 170 VAL A CA 1
ATOM 1294 C C . VAL A 1 170 ? 17.672 32.656 -4.637 1 40.62 170 VAL A C 1
ATOM 1296 O O . VAL A 1 170 ? 17.812 33.875 -4.656 1 40.62 170 VAL A O 1
ATOM 1299 N N . ASP A 1 171 ? 18.516 31.781 -4.156 1 41.41 171 ASP A N 1
ATOM 1300 C CA . ASP A 1 171 ? 19.734 32.375 -3.613 1 41.41 171 ASP A CA 1
ATOM 1301 C C . ASP A 1 171 ? 20.609 32.906 -4.727 1 41.41 171 ASP A C 1
ATOM 1303 O O . ASP A 1 171 ? 21.375 33.875 -4.516 1 41.41 171 ASP A O 1
ATOM 1307 N N . GLU A 1 172 ? 20.5 32.219 -5.816 1 44.12 172 GLU A N 1
ATOM 1308 C CA . GLU A 1 172 ? 21.234 32.781 -6.945 1 44.12 172 GLU A CA 1
ATOM 1309 C C . GLU A 1 172 ? 20.578 34.094 -7.406 1 44.12 172 GLU A C 1
ATOM 1311 O O . GLU A 1 172 ? 21.281 35.031 -7.785 1 44.12 172 GLU A O 1
ATOM 1316 N N . GLU A 1 173 ? 19.156 34.094 -7.285 1 43.31 173 GLU A N 1
ATOM 1317 C CA . GLU A 1 173 ? 18.5 35.344 -7.641 1 43.31 173 GLU A CA 1
ATOM 1318 C C . GLU A 1 173 ? 18.688 36.375 -6.547 1 43.31 173 GLU A C 1
ATOM 1320 O O . GLU A 1 173 ? 18.828 37.562 -6.836 1 43.31 173 GLU A O 1
ATOM 1325 N N . GLU A 1 174 ? 18.594 35.906 -5.254 1 45.53 174 GLU A N 1
ATOM 1326 C CA . GLU A 1 174 ? 18.891 36.875 -4.207 1 45.53 174 GLU A CA 1
ATOM 1327 C C . GLU A 1 174 ? 20.359 37.312 -4.238 1 45.53 174 GLU A C 1
ATOM 1329 O O . GLU A 1 174 ? 20.688 38.438 -3.9 1 45.53 174 GLU A O 1
ATOM 1334 N N . VAL A 1 175 ? 21.203 36.281 -4.637 1 46.22 175 VAL A N 1
ATOM 1335 C CA . VAL A 1 175 ? 22.609 36.656 -4.758 1 46.22 175 VAL A CA 1
ATOM 1336 C C . VAL A 1 175 ? 22.797 37.562 -5.977 1 46.22 175 VAL A C 1
ATOM 1338 O O . VAL A 1 175 ? 23.625 38.469 -5.961 1 46.22 175 VAL A O 1
ATOM 1341 N N . HIS A 1 176 ? 22 37.25 -7.039 1 46.91 176 HIS A N 1
ATOM 1342 C CA . HIS A 1 176 ? 22.188 38.094 -8.195 1 46.91 176 HIS A CA 1
ATOM 1343 C C . HIS A 1 176 ? 21.438 39.406 -8.031 1 46.91 176 HIS A C 1
ATOM 1345 O O . HIS A 1 176 ? 21.781 40.406 -8.68 1 46.91 176 HIS A O 1
ATOM 1351 N N . GLY A 1 177 ? 20.344 39.375 -7.227 1 43.34 177 GLY A N 1
ATOM 1352 C CA . GLY A 1 177 ? 19.672 40.656 -7.062 1 43.34 177 GLY A CA 1
ATOM 1353 C C . GLY A 1 177 ? 20.453 41.625 -6.184 1 43.34 177 GLY A C 1
ATOM 1354 O O . GLY A 1 177 ? 20.047 42.75 -6.012 1 43.34 177 GLY A O 1
ATOM 1355 N N . ILE A 1 178 ? 21.328 41 -5.258 1 41.25 178 ILE A N 1
ATOM 1356 C CA . ILE A 1 178 ? 22.078 41.938 -4.426 1 41.25 178 ILE A CA 1
ATOM 1357 C C . ILE A 1 178 ? 23.266 42.469 -5.211 1 41.25 178 ILE A C 1
ATOM 1359 O O . ILE A 1 178 ? 24.016 43.312 -4.703 1 41.25 178 ILE A O 1
ATOM 1363 N N . HIS A 1 179 ? 23.484 42 -6.422 1 33.06 179 HIS A N 1
ATOM 1364 C CA . HIS A 1 179 ? 24.453 42.906 -7.023 1 33.06 179 HIS A CA 1
ATOM 1365 C C . HIS A 1 179 ? 23.75 44.125 -7.621 1 33.06 179 HIS A C 1
ATOM 1367 O O . HIS A 1 179 ? 22.672 44 -8.195 1 33.06 179 HIS A O 1
ATOM 1373 N N . MET B 1 1 ? 13.492 10.516 18.016 1 61.69 1 MET B N 1
ATOM 1374 C CA . MET B 1 1 ? 13.695 10.234 19.438 1 61.69 1 MET B CA 1
ATOM 1375 C C . MET B 1 1 ? 13.617 8.742 19.719 1 61.69 1 MET B C 1
ATOM 1377 O O . MET B 1 1 ? 12.992 7.996 18.953 1 61.69 1 MET B O 1
ATOM 1381 N N . PRO B 1 2 ? 14.445 8.258 20.516 1 75 2 PRO B N 1
ATOM 1382 C CA . PRO B 1 2 ? 14.57 6.852 20.891 1 75 2 PRO B CA 1
ATOM 1383 C C . PRO B 1 2 ? 13.219 6.207 21.203 1 75 2 PRO B C 1
ATOM 1385 O O . PRO B 1 2 ? 13.023 5.02 20.938 1 75 2 PRO B O 1
ATOM 1388 N N . GLN B 1 3 ? 12.219 6.957 21.672 1 87 3 GLN B N 1
ATOM 1389 C CA . GLN B 1 3 ? 10.938 6.406 22.094 1 87 3 GLN B CA 1
ATOM 1390 C C . GLN B 1 3 ? 10.086 6.016 20.906 1 87 3 GLN B C 1
ATOM 1392 O O . GLN B 1 3 ? 9.148 5.227 21.031 1 87 3 GLN B O 1
ATOM 1397 N N . GLN B 1 4 ? 10.453 6.477 19.766 1 90.44 4 GLN B N 1
ATOM 1398 C CA . GLN B 1 4 ? 9.656 6.211 18.578 1 90.44 4 GLN B CA 1
ATOM 1399 C C . GLN B 1 4 ? 10.109 4.93 17.875 1 90.44 4 GLN B C 1
ATOM 1401 O O . GLN B 1 4 ? 9.398 4.391 17.031 1 90.44 4 GLN B O 1
ATOM 1406 N N . LEU B 1 5 ? 11.188 4.418 18.344 1 90.5 5 LEU B N 1
ATOM 1407 C CA . LEU B 1 5 ? 11.797 3.283 17.656 1 90.5 5 LEU B CA 1
ATOM 1408 C C . LEU B 1 5 ? 10.938 2.031 17.812 1 90.5 5 LEU B C 1
ATOM 1410 O O . LEU B 1 5 ? 10.695 1.321 16.828 1 90.5 5 LEU B O 1
ATOM 1414 N N . PHE B 1 6 ? 10.453 1.837 19.016 1 94.12 6 PHE B N 1
ATOM 1415 C CA . PHE B 1 6 ? 9.719 0.604 19.281 1 94.12 6 PHE B CA 1
ATOM 1416 C C . PHE B 1 6 ? 8.406 0.577 18.5 1 94.12 6 PHE B C 1
ATOM 1418 O O . PHE B 1 6 ? 8.148 -0.35 17.734 1 94.12 6 PHE B O 1
ATOM 1425 N N . PRO B 1 7 ? 7.574 1.603 18.641 1 96.19 7 PRO B N 1
ATOM 1426 C CA . PRO B 1 7 ? 6.348 1.606 17.844 1 96.19 7 PRO B CA 1
ATOM 1427 C C . PRO B 1 7 ? 6.621 1.526 16.344 1 96.19 7 PRO B C 1
ATOM 1429 O O . PRO B 1 7 ? 5.855 0.901 15.602 1 96.19 7 PRO B O 1
ATOM 1432 N N . THR B 1 8 ? 7.672 2.1 15.898 1 96.62 8 THR B N 1
ATOM 1433 C CA . THR B 1 8 ? 8.031 2.074 14.484 1 96.62 8 THR B CA 1
ATOM 1434 C C . THR B 1 8 ? 8.352 0.65 14.031 1 96.62 8 THR B C 1
ATOM 1436 O O . THR B 1 8 ? 7.914 0.221 12.961 1 96.62 8 THR B O 1
ATOM 1439 N N . MET B 1 9 ? 9.062 -0.045 14.836 1 97.06 9 MET B N 1
ATOM 1440 C CA . MET B 1 9 ? 9.391 -1.429 14.516 1 97.06 9 MET B CA 1
ATOM 1441 C C . MET B 1 9 ? 8.141 -2.291 14.438 1 97.06 9 MET B C 1
ATOM 1443 O O . MET B 1 9 ? 8.031 -3.168 13.578 1 97.06 9 MET B O 1
ATOM 1447 N N . LEU B 1 10 ? 7.219 -2.039 15.305 1 98.06 10 LEU B N 1
ATOM 1448 C CA . LEU B 1 10 ? 5.969 -2.787 15.305 1 98.06 10 LEU B CA 1
ATOM 1449 C C . LEU B 1 10 ? 5.168 -2.51 14.039 1 98.06 10 LEU B C 1
ATOM 1451 O O . LEU B 1 10 ? 4.586 -3.428 13.453 1 98.06 10 LEU B O 1
ATOM 1455 N N . THR B 1 11 ? 5.191 -1.265 13.609 1 98.31 11 THR B N 1
ATOM 1456 C CA . THR B 1 11 ? 4.496 -0.91 12.375 1 98.31 11 THR B CA 1
ATOM 1457 C C . THR B 1 11 ? 5.148 -1.591 11.172 1 98.31 11 THR B C 1
ATOM 1459 O O . THR B 1 11 ? 4.457 -2.064 10.273 1 98.31 11 THR B O 1
ATOM 1462 N N . LEU B 1 12 ? 6.488 -1.668 11.219 1 97.81 12 LEU B N 1
ATOM 1463 C CA . LEU B 1 12 ? 7.195 -2.346 10.141 1 97.81 12 LEU B CA 1
ATOM 1464 C C . LEU B 1 12 ? 6.879 -3.838 10.133 1 97.81 12 LEU B C 1
ATOM 1466 O O . LEU B 1 12 ? 6.824 -4.461 9.07 1 97.81 12 LEU B O 1
ATOM 1470 N N . CYS B 1 13 ? 6.656 -4.383 11.266 1 98.31 13 CYS B N 1
ATOM 1471 C CA . CYS B 1 13 ? 6.23 -5.777 11.352 1 98.31 13 CYS B CA 1
ATOM 1472 C C . CYS B 1 13 ? 4.84 -5.957 10.758 1 98.31 13 CYS B C 1
ATOM 1474 O O . CYS B 1 13 ? 4.57 -6.965 10.094 1 98.31 13 CYS B O 1
ATOM 1476 N N . ASN B 1 14 ? 3.959 -5.027 11.031 1 98.62 14 ASN B N 1
ATOM 1477 C CA . ASN B 1 14 ? 2.654 -5.027 10.383 1 98.62 14 ASN B CA 1
ATOM 1478 C C . ASN B 1 14 ? 2.791 -5.023 8.859 1 98.62 14 ASN B C 1
ATOM 1480 O O . ASN B 1 14 ? 2.229 -5.883 8.18 1 98.62 14 ASN B O 1
ATOM 1484 N N . PHE B 1 15 ? 3.639 -4.152 8.406 1 98.69 15 PHE B N 1
ATOM 1485 C CA . PHE B 1 15 ? 3.875 -4.031 6.969 1 98.69 15 PHE B CA 1
ATOM 1486 C C . PHE B 1 15 ? 4.438 -5.328 6.402 1 98.69 15 PHE B C 1
ATOM 1488 O O . PHE B 1 15 ? 3.957 -5.828 5.383 1 98.69 15 PHE B O 1
ATOM 1495 N N . ALA B 1 16 ? 5.414 -5.867 7.051 1 97.75 16 ALA B N 1
ATOM 1496 C CA . ALA B 1 16 ? 6.043 -7.113 6.617 1 97.75 16 ALA B CA 1
ATOM 1497 C C . ALA B 1 16 ? 5.031 -8.258 6.586 1 97.75 16 ALA B C 1
ATOM 1499 O O . ALA B 1 16 ? 5.059 -9.094 5.68 1 97.75 16 ALA B O 1
ATOM 1500 N N . SER B 1 17 ? 4.184 -8.328 7.535 1 97.88 17 SER B N 1
ATOM 1501 C CA . SER B 1 17 ? 3.152 -9.359 7.582 1 97.88 17 SER B CA 1
ATOM 1502 C C . SER B 1 17 ? 2.213 -9.258 6.387 1 97.88 17 SER B C 1
ATOM 1504 O O . SER B 1 17 ? 1.834 -10.273 5.801 1 97.88 17 SER B O 1
ATOM 1506 N N . GLY B 1 18 ? 1.85 -7.996 6.086 1 97.88 18 GLY B N 1
ATOM 1507 C CA . GLY B 1 18 ? 1.006 -7.785 4.922 1 97.88 18 GLY B CA 1
ATOM 1508 C C . GLY B 1 18 ? 1.658 -8.227 3.625 1 97.88 18 GLY B C 1
ATOM 1509 O O . GLY B 1 18 ? 1.027 -8.898 2.803 1 97.88 18 GLY B O 1
ATOM 1510 N N . VAL B 1 19 ? 2.914 -7.883 3.447 1 96.75 19 VAL B N 1
ATOM 1511 C CA . VAL B 1 19 ? 3.662 -8.25 2.25 1 96.75 19 VAL B CA 1
ATOM 1512 C C . VAL B 1 19 ? 3.768 -9.773 2.156 1 96.75 19 VAL B C 1
ATOM 1514 O O . VAL B 1 19 ? 3.533 -10.359 1.095 1 96.75 19 VAL B O 1
ATOM 1517 N N . LEU B 1 20 ? 4.062 -10.367 3.254 1 94.88 20 LEU B N 1
ATOM 1518 C CA . LEU B 1 20 ? 4.172 -11.82 3.287 1 94.88 20 LEU B CA 1
ATOM 1519 C C . LEU B 1 20 ? 2.832 -12.477 2.973 1 94.88 20 LEU B C 1
ATOM 1521 O O . LEU B 1 20 ? 2.783 -13.508 2.297 1 94.88 20 LEU B O 1
ATOM 1525 N N . ALA B 1 21 ? 1.773 -11.898 3.506 1 96.69 21 ALA B N 1
ATOM 1526 C CA . ALA B 1 21 ? 0.445 -12.422 3.207 1 96.69 21 ALA B CA 1
ATOM 1527 C C . ALA B 1 21 ? 0.197 -12.469 1.702 1 96.69 21 ALA B C 1
ATOM 1529 O O . ALA B 1 21 ? -0.272 -13.477 1.173 1 96.69 21 ALA B O 1
ATOM 1530 N N . ILE B 1 22 ? 0.568 -11.453 1.036 1 94.88 22 ILE B N 1
ATOM 1531 C CA . ILE B 1 22 ? 0.332 -11.375 -0.401 1 94.88 22 ILE B CA 1
ATOM 1532 C C . ILE B 1 22 ? 1.155 -12.438 -1.121 1 94.88 22 ILE B C 1
ATOM 1534 O O . ILE B 1 22 ? 0.649 -13.125 -2.012 1 94.88 22 ILE B O 1
ATOM 1538 N N . TYR B 1 23 ? 2.393 -12.664 -0.69 1 90.62 23 TYR B N 1
ATOM 1539 C CA . TYR B 1 23 ? 3.234 -13.688 -1.293 1 90.62 23 TYR B CA 1
ATOM 1540 C C . TYR B 1 23 ? 2.627 -15.07 -1.105 1 90.62 23 TYR B C 1
ATOM 1542 O O . TYR B 1 23 ? 2.668 -15.906 -2.016 1 90.62 23 TYR B O 1
ATOM 1550 N N . THR B 1 24 ? 2.037 -15.289 0.007 1 91.25 24 THR B N 1
ATOM 1551 C CA . THR B 1 24 ? 1.576 -16.641 0.346 1 91.25 24 THR B CA 1
ATOM 1552 C C . THR B 1 24 ? 0.202 -16.906 -0.261 1 91.25 24 THR B C 1
ATOM 1554 O O . THR B 1 24 ? -0.193 -18.062 -0.431 1 91.25 24 THR B O 1
ATOM 1557 N N . ILE B 1 25 ? -0.532 -15.852 -0.512 1 90.81 25 ILE B N 1
ATOM 1558 C CA . ILE B 1 25 ? -1.836 -16 -1.148 1 90.81 25 ILE B CA 1
ATOM 1559 C C . ILE B 1 25 ? -1.673 -16.688 -2.5 1 90.81 25 ILE B C 1
ATOM 1561 O O . ILE B 1 25 ? -2.488 -17.547 -2.875 1 90.81 25 ILE B O 1
ATOM 1565 N N . PHE B 1 26 ? -0.539 -16.547 -3.184 1 79.44 26 PHE B N 1
ATOM 1566 C CA . PHE B 1 26 ? -0.369 -17.078 -4.531 1 79.44 26 PHE B CA 1
ATOM 1567 C C . PHE B 1 26 ? 0.48 -18.344 -4.516 1 79.44 26 PHE B C 1
ATOM 1569 O O . PHE B 1 26 ? 0.514 -19.094 -5.496 1 79.44 26 PHE B O 1
ATOM 1576 N N . ALA B 1 27 ? 1.335 -18.672 -3.5 1 72.88 27 ALA B N 1
ATOM 1577 C CA . ALA B 1 27 ? 2.162 -19.875 -3.402 1 72.88 27 ALA B CA 1
ATOM 1578 C C . ALA B 1 27 ? 1.443 -20.984 -2.627 1 72.88 27 ALA B C 1
ATOM 1580 O O . ALA B 1 27 ? 1.804 -22.156 -2.729 1 72.88 27 ALA B O 1
ATOM 1581 N N . GLN B 1 28 ? 0.368 -20.812 -2.09 1 66.62 28 GLN B N 1
ATOM 1582 C CA . GLN B 1 28 ? -0.337 -21.734 -1.21 1 66.62 28 GLN B CA 1
ATOM 1583 C C . GLN B 1 28 ? 0.547 -22.172 -0.044 1 66.62 28 GLN B C 1
ATOM 1585 O O . GLN B 1 28 ? 1.773 -22.078 -0.118 1 66.62 28 GLN B O 1
ATOM 1590 N N . PRO B 1 29 ? -0.091 -22.75 1.181 1 76.62 29 PRO B N 1
ATOM 1591 C CA . PRO B 1 29 ? -1.505 -22.844 1.55 1 76.62 29 PRO B CA 1
ATOM 1592 C C . PRO B 1 29 ? -2.096 -21.516 1.981 1 76.62 29 PRO B C 1
ATOM 1594 O O . PRO B 1 29 ? -1.391 -20.672 2.562 1 76.62 29 PRO B O 1
ATOM 1597 N N . PHE B 1 30 ? -3.389 -21.266 1.855 1 84.56 30 PHE B N 1
ATOM 1598 C CA . PHE B 1 30 ? -4.137 -20.047 2.113 1 84.56 30 PHE B CA 1
ATOM 1599 C C . PHE B 1 30 ? -4.176 -19.734 3.605 1 84.56 30 PHE B C 1
ATOM 1601 O O . PHE B 1 30 ? -4.332 -18.578 4.004 1 84.56 30 PHE B O 1
ATOM 1608 N N . SER B 1 31 ? -3.865 -20.781 4.445 1 90.06 31 SER B N 1
ATOM 1609 C CA . SER B 1 31 ? -3.916 -20.594 5.891 1 90.06 31 SER B CA 1
ATOM 1610 C C . SER B 1 31 ? -2.799 -19.672 6.367 1 90.06 31 SER B C 1
ATOM 1612 O O . SER B 1 31 ? -2.979 -18.906 7.316 1 90.06 31 SER B O 1
ATOM 1614 N N . ILE B 1 32 ? -1.727 -19.703 5.703 1 92.94 32 ILE B N 1
ATOM 1615 C CA . ILE B 1 32 ? -0.59 -18.875 6.094 1 92.94 32 ILE B CA 1
ATOM 1616 C C . ILE B 1 32 ? -0.904 -17.406 5.82 1 92.94 32 ILE B C 1
ATOM 1618 O O . ILE B 1 32 ? -0.516 -16.531 6.594 1 92.94 32 ILE B O 1
ATOM 1622 N N . ALA B 1 33 ? -1.619 -17.172 4.75 1 95.12 33 ALA B N 1
ATOM 1623 C CA . ALA B 1 33 ? -1.985 -15.805 4.41 1 95.12 33 ALA B CA 1
ATOM 1624 C C . ALA B 1 33 ? -2.873 -15.195 5.488 1 95.12 33 ALA B C 1
ATOM 1626 O O . ALA B 1 33 ? -2.656 -14.047 5.902 1 95.12 33 ALA B O 1
ATOM 1627 N N . VAL B 1 34 ? -3.816 -15.961 5.957 1 95.69 34 VAL B N 1
ATOM 1628 C CA . VAL B 1 34 ? -4.727 -15.484 6.996 1 95.69 34 VAL B CA 1
ATOM 1629 C C . VAL B 1 34 ? -3.943 -15.203 8.273 1 95.69 34 VAL B C 1
ATOM 1631 O O . VAL B 1 34 ? -4.168 -14.188 8.938 1 95.69 34 VAL B O 1
ATOM 1634 N N . LEU B 1 35 ? -3.047 -16.094 8.609 1 96.56 35 LEU B N 1
ATOM 1635 C CA . LEU B 1 35 ? -2.223 -15.914 9.797 1 96.56 35 LEU B CA 1
ATOM 1636 C C . LEU B 1 35 ? -1.394 -14.641 9.703 1 96.56 35 LEU B C 1
ATOM 1638 O O . LEU B 1 35 ? -1.277 -13.898 10.68 1 96.56 35 LEU B O 1
ATOM 1642 N N . CYS B 1 36 ? -0.861 -14.391 8.562 1 97.38 36 CYS B N 1
ATOM 1643 C CA . CYS B 1 36 ? -0.055 -13.195 8.352 1 97.38 36 CYS B CA 1
ATOM 1644 C C . CYS B 1 36 ? -0.894 -11.93 8.531 1 97.38 36 CYS B C 1
ATOM 1646 O O . CYS B 1 36 ? -0.449 -10.969 9.164 1 97.38 36 CYS B O 1
ATOM 1648 N N . ILE B 1 37 ? -2.084 -11.945 7.977 1 98.06 37 ILE B N 1
ATOM 1649 C CA . ILE B 1 37 ? -2.961 -10.789 8.125 1 98.06 37 ILE B CA 1
ATOM 1650 C C . ILE B 1 37 ? -3.316 -10.594 9.594 1 98.06 37 ILE B C 1
ATOM 1652 O O . ILE B 1 37 ? -3.33 -9.469 10.094 1 98.06 37 ILE B O 1
ATOM 1656 N N . CYS B 1 38 ? -3.549 -11.703 10.336 1 98 38 CYS B N 1
ATOM 1657 C CA . CYS B 1 38 ? -3.867 -11.641 11.758 1 98 38 CYS B CA 1
ATOM 1658 C C . CYS B 1 38 ? -2.691 -11.086 12.555 1 98 38 CYS B C 1
ATOM 1660 O O . CYS B 1 38 ? -2.879 -10.273 13.469 1 98 38 CYS B O 1
ATOM 1662 N N . PHE B 1 39 ? -1.533 -11.516 12.211 1 98.25 39 PHE B N 1
ATOM 1663 C CA . PHE B 1 39 ? -0.352 -10.961 12.859 1 98.25 39 PHE B CA 1
ATOM 1664 C C . PHE B 1 39 ? -0.218 -9.469 12.57 1 98.25 39 PHE B C 1
ATOM 1666 O O . PHE B 1 39 ? 0.155 -8.688 13.445 1 98.25 39 PHE B O 1
ATOM 1673 N N . GLY B 1 40 ? -0.486 -9.148 11.281 1 98.56 40 GLY B N 1
ATOM 1674 C CA . GLY B 1 40 ? -0.497 -7.734 10.961 1 98.56 40 GLY B CA 1
ATOM 1675 C C . GLY B 1 40 ? -1.445 -6.93 11.828 1 98.56 40 GLY B C 1
ATOM 1676 O O . GLY B 1 40 ? -1.104 -5.836 12.281 1 98.56 40 GLY B O 1
ATOM 1677 N N . LEU B 1 41 ? -2.594 -7.477 12.07 1 98 41 LEU B N 1
ATOM 1678 C CA . LEU B 1 41 ? -3.584 -6.836 12.938 1 98 41 LEU B CA 1
ATOM 1679 C C . LEU B 1 41 ? -3.043 -6.664 14.352 1 98 41 LEU B C 1
ATOM 1681 O O . LEU B 1 41 ? -3.205 -5.602 14.953 1 98 41 LEU B O 1
ATOM 1685 N N . LEU B 1 42 ? -2.424 -7.66 14.852 1 98.31 42 LEU B N 1
ATOM 1686 C CA . LEU B 1 42 ? -1.848 -7.621 16.188 1 98.31 42 LEU B CA 1
ATOM 1687 C C . LEU B 1 42 ? -0.779 -6.539 16.297 1 98.31 42 LEU B C 1
ATOM 1689 O O . LEU B 1 42 ? -0.775 -5.75 17.25 1 98.31 42 LEU B O 1
ATOM 1693 N N . PHE B 1 43 ? 0.11 -6.48 15.336 1 98.62 43 PHE B N 1
ATOM 1694 C CA . PHE B 1 43 ? 1.182 -5.488 15.344 1 98.62 43 PHE B CA 1
ATOM 1695 C C . PHE B 1 43 ? 0.618 -4.082 15.211 1 98.62 43 PHE B C 1
ATOM 1697 O O . PHE B 1 43 ? 1.151 -3.137 15.797 1 98.62 43 PHE B O 1
ATOM 1704 N N . ASP B 1 44 ? -0.41 -3.986 14.422 1 97.75 44 ASP B N 1
ATOM 1705 C CA . ASP B 1 44 ? -1.062 -2.691 14.258 1 97.75 44 ASP B CA 1
ATOM 1706 C C . ASP B 1 44 ? -1.63 -2.189 15.578 1 97.75 44 ASP B C 1
ATOM 1708 O O . ASP B 1 44 ? -1.422 -1.034 15.953 1 97.75 44 ASP B O 1
ATOM 1712 N N . LEU B 1 45 ? -2.309 -3.021 16.312 1 96.19 45 LEU B N 1
ATOM 1713 C CA . LEU B 1 45 ? -2.879 -2.68 17.609 1 96.19 45 LEU B CA 1
ATOM 1714 C C . LEU B 1 45 ? -1.783 -2.332 18.609 1 96.19 45 LEU B C 1
ATOM 1716 O O . LEU B 1 45 ? -1.907 -1.361 19.359 1 96.19 45 LEU B O 1
ATOM 1720 N N . LEU B 1 46 ? -0.758 -3.084 18.547 1 97.69 46 LEU B N 1
ATOM 1721 C CA . LEU B 1 46 ? 0.332 -2.896 19.5 1 97.69 46 LEU B CA 1
ATOM 1722 C C . LEU B 1 46 ? 1.092 -1.607 19.219 1 97.69 46 LEU B C 1
ATOM 1724 O O . LEU B 1 46 ? 1.517 -0.912 20.141 1 97.69 46 LEU B O 1
ATOM 1728 N N . ASP B 1 47 ? 1.268 -1.355 17.922 1 96.62 47 ASP B N 1
ATOM 1729 C CA . ASP B 1 47 ? 2.043 -0.158 17.625 1 96.62 47 ASP B CA 1
ATOM 1730 C C . ASP B 1 47 ? 1.289 1.105 18.031 1 96.62 47 ASP B C 1
ATOM 1732 O O . ASP B 1 47 ? 1.89 2.059 18.531 1 96.62 47 ASP B O 1
ATOM 1736 N N . GLY B 1 48 ? -0.033 1.111 17.875 1 93.56 48 GLY B N 1
ATOM 1737 C CA . GLY B 1 48 ? -0.832 2.227 18.344 1 93.56 48 GLY B CA 1
ATOM 1738 C C . GLY B 1 48 ? -0.822 2.361 19.859 1 93.56 48 GLY B C 1
ATOM 1739 O O . GLY B 1 48 ? -0.656 3.463 20.391 1 93.56 48 GLY B O 1
ATOM 1740 N N . TRP B 1 49 ? -0.955 1.251 20.484 1 95.06 49 TRP B N 1
ATOM 1741 C CA . TRP B 1 49 ? -0.975 1.233 21.953 1 95.06 49 TRP B CA 1
ATOM 1742 C C . TRP B 1 49 ? 0.361 1.701 22.516 1 95.06 49 TRP B C 1
ATOM 1744 O O . TRP B 1 49 ? 0.398 2.537 23.422 1 95.06 49 TRP B O 1
ATOM 1754 N N . THR B 1 50 ? 1.411 1.202 21.953 1 96.06 50 THR B N 1
ATOM 1755 C CA . THR B 1 50 ? 2.74 1.54 22.438 1 96.06 50 THR B CA 1
ATOM 1756 C C . THR B 1 50 ? 3.07 3.002 22.156 1 96.06 50 THR B C 1
ATOM 1758 O O . THR B 1 50 ? 3.713 3.67 22.969 1 96.06 50 THR B O 1
ATOM 1761 N N . ALA B 1 51 ? 2.658 3.514 21.031 1 93.19 51 ALA B N 1
ATOM 1762 C CA . ALA B 1 51 ? 2.902 4.914 20.688 1 93.19 51 ALA B CA 1
ATOM 1763 C C . ALA B 1 51 ? 2.234 5.844 21.703 1 93.19 51 ALA B C 1
ATOM 1765 O O . ALA B 1 51 ? 2.822 6.848 22.109 1 93.19 51 ALA B O 1
ATOM 1766 N N . ARG B 1 52 ? 1.065 5.445 22.109 1 92.75 52 ARG B N 1
ATOM 1767 C CA . ARG B 1 52 ? 0.325 6.254 23.062 1 92.75 52 ARG B CA 1
ATOM 1768 C C . ARG B 1 52 ? 0.911 6.113 24.469 1 92.75 52 ARG B C 1
ATOM 1770 O O . ARG B 1 52 ? 1.111 7.109 25.172 1 92.75 52 ARG B O 1
ATOM 1777 N N . LYS B 1 53 ? 1.198 4.961 24.828 1 95.06 53 LYS B N 1
ATOM 1778 C CA . LYS B 1 53 ? 1.716 4.68 26.172 1 95.06 53 LYS B CA 1
ATOM 1779 C C . LYS B 1 53 ? 3.076 5.34 26.375 1 95.06 53 LYS B C 1
ATOM 1781 O O . LYS B 1 53 ? 3.375 5.82 27.469 1 95.06 53 LYS B O 1
ATOM 1786 N N . LEU B 1 54 ? 3.875 5.402 25.297 1 95.19 54 LEU B N 1
ATOM 1787 C CA . LEU B 1 54 ? 5.223 5.957 25.406 1 95.19 54 LEU B CA 1
ATOM 1788 C C . LEU B 1 54 ? 5.238 7.426 25 1 95.19 54 LEU B C 1
ATOM 1790 O O . LEU B 1 54 ? 6.309 8.023 24.859 1 95.19 54 LEU B O 1
ATOM 1794 N N . ASN B 1 55 ? 4.074 7.965 24.734 1 92.81 55 ASN B N 1
ATOM 1795 C CA . ASN B 1 55 ? 3.965 9.336 24.25 1 92.81 55 ASN B CA 1
ATOM 1796 C C . ASN B 1 55 ? 4.828 9.578 23.016 1 92.81 55 ASN B C 1
ATOM 1798 O O . ASN B 1 55 ? 5.566 10.562 22.953 1 92.81 55 ASN B O 1
ATOM 1802 N N . ALA B 1 56 ? 4.781 8.633 22.188 1 92.12 56 ALA B N 1
ATOM 1803 C CA . ALA B 1 56 ? 5.633 8.664 21 1 92.12 56 ALA B CA 1
ATOM 1804 C C . ALA B 1 56 ? 4.805 8.844 19.734 1 92.12 56 ALA B C 1
ATOM 1806 O O . ALA B 1 56 ? 5.219 8.43 18.656 1 92.12 56 ALA B O 1
ATOM 1807 N N . VAL B 1 57 ? 3.625 9.43 19.922 1 90.56 57 VAL B N 1
ATOM 1808 C CA . VAL B 1 57 ? 2.789 9.695 18.75 1 90.56 57 VAL B CA 1
ATOM 1809 C C . VAL B 1 57 ? 3.447 10.758 17.875 1 90.56 57 VAL B C 1
ATOM 1811 O O . VAL B 1 57 ? 3.936 11.773 18.375 1 90.56 57 VAL B O 1
ATOM 1814 N N . SER B 1 58 ? 3.619 10.453 16.594 1 89.44 58 SER B N 1
ATOM 1815 C CA . SER B 1 58 ? 4.285 11.375 15.672 1 89.44 58 SER B CA 1
ATOM 1816 C C . SER B 1 58 ? 3.627 11.352 14.297 1 89.44 58 SER B C 1
ATOM 1818 O O . SER B 1 58 ? 2.902 10.414 13.961 1 89.44 58 SER B O 1
ATOM 1820 N N . THR B 1 59 ? 3.918 12.383 13.57 1 88.94 59 THR B N 1
ATOM 1821 C CA . THR B 1 59 ? 3.42 12.453 12.203 1 88.94 59 THR B CA 1
ATOM 1822 C C . THR B 1 59 ? 4.035 11.344 11.352 1 88.94 59 THR B C 1
ATOM 1824 O O . THR B 1 59 ? 3.35 10.734 10.523 1 88.94 59 THR B O 1
ATOM 1827 N N . PHE B 1 60 ? 5.305 11.109 11.547 1 92.44 60 PHE B N 1
ATOM 1828 C CA . PHE B 1 60 ? 5.977 10.031 10.836 1 92.44 60 PHE B CA 1
ATOM 1829 C C . PHE B 1 60 ? 5.297 8.695 11.102 1 92.44 60 PHE B C 1
ATOM 1831 O O . PHE B 1 60 ? 5.043 7.922 10.172 1 92.44 60 PHE B O 1
ATOM 1838 N N . GLY B 1 61 ? 5.051 8.438 12.352 1 93.44 61 GLY B N 1
ATOM 1839 C CA . GLY B 1 61 ? 4.395 7.195 12.727 1 93.44 61 GLY B CA 1
ATOM 1840 C C . GLY B 1 61 ? 3.02 7.035 12.109 1 93.44 61 GLY B C 1
ATOM 1841 O O . GLY B 1 61 ? 2.648 5.941 11.68 1 93.44 61 GLY B O 1
ATOM 1842 N N . LYS B 1 62 ? 2.287 8.078 12.07 1 92.75 62 LYS B N 1
ATOM 1843 C CA . LYS B 1 62 ? 0.955 8.07 11.469 1 92.75 62 LYS B CA 1
ATOM 1844 C C . LYS B 1 62 ? 1.023 7.734 9.977 1 92.75 62 LYS B C 1
ATOM 1846 O O . LYS B 1 62 ? 0.242 6.922 9.484 1 92.75 62 LYS B O 1
ATOM 1851 N N . GLU B 1 63 ? 1.964 8.352 9.328 1 94.19 63 GLU B N 1
ATOM 1852 C CA . GLU B 1 63 ? 2.148 8.102 7.902 1 94.19 63 GLU B CA 1
ATOM 1853 C C . GLU B 1 63 ? 2.566 6.656 7.645 1 94.19 63 GLU B C 1
ATOM 1855 O O . GLU B 1 63 ? 2.014 5.992 6.766 1 94.19 63 GLU B O 1
ATOM 1860 N N . LEU B 1 64 ? 3.51 6.234 8.406 1 96.75 64 LEU B N 1
ATOM 1861 C CA . LEU B 1 64 ? 4.004 4.867 8.258 1 96.75 64 LEU B CA 1
ATOM 1862 C C . LEU B 1 64 ? 2.891 3.857 8.523 1 96.75 64 LEU B C 1
ATOM 1864 O O . LEU B 1 64 ? 2.766 2.867 7.797 1 96.75 64 LEU B O 1
ATOM 1868 N N . ASP B 1 65 ? 2.102 4.16 9.508 1 96.81 65 ASP B N 1
ATOM 1869 C CA . ASP B 1 65 ? 0.994 3.291 9.883 1 96.81 65 ASP B CA 1
ATOM 1870 C C . ASP B 1 65 ? -0.022 3.168 8.75 1 96.81 65 ASP B C 1
ATOM 1872 O O . ASP B 1 65 ? -0.454 2.062 8.414 1 96.81 65 ASP B O 1
ATOM 1876 N N . SER B 1 66 ? -0.354 4.215 8.148 1 96.94 66 SER B N 1
ATOM 1877 C CA . SER B 1 66 ? -1.33 4.223 7.062 1 96.94 66 SER B CA 1
ATOM 1878 C C . SER B 1 66 ? -0.813 3.459 5.848 1 96.94 66 SER B C 1
ATOM 1880 O O . SER B 1 66 ? -1.564 2.721 5.207 1 96.94 66 SER B O 1
ATOM 1882 N N . LEU B 1 67 ? 0.453 3.613 5.551 1 98.31 67 LEU B N 1
ATOM 1883 C CA . LEU B 1 67 ? 1.077 2.924 4.426 1 98.31 67 LEU B CA 1
ATOM 1884 C C . LEU B 1 67 ? 1.116 1.419 4.664 1 98.31 67 LEU B C 1
ATOM 1886 O O . LEU B 1 67 ? 0.896 0.633 3.74 1 98.31 67 LEU B O 1
ATOM 1890 N N . ALA B 1 68 ? 1.387 1.087 5.879 1 98.69 68 ALA B N 1
ATOM 1891 C CA . ALA B 1 68 ? 1.362 -0.331 6.23 1 98.69 68 ALA B CA 1
ATOM 1892 C C . ALA B 1 68 ? -0.054 -0.893 6.145 1 98.69 68 ALA B C 1
ATOM 1894 O O . ALA B 1 68 ? -0.262 -1.99 5.621 1 98.69 68 ALA B O 1
ATOM 1895 N N . ASP B 1 69 ? -0.997 -0.106 6.598 1 98.44 69 ASP B N 1
ATOM 1896 C CA . ASP B 1 69 ? -2.385 -0.545 6.691 1 98.44 69 ASP B CA 1
ATOM 1897 C C . ASP B 1 69 ? -2.971 -0.818 5.305 1 98.44 69 ASP B C 1
ATOM 1899 O O . ASP B 1 69 ? -3.785 -1.728 5.141 1 98.44 69 ASP B O 1
ATOM 1903 N N . ILE B 1 70 ? -2.596 -0.042 4.312 1 98.69 70 ILE B N 1
ATOM 1904 C CA . ILE B 1 70 ? -3.168 -0.266 2.988 1 98.69 70 ILE B CA 1
ATOM 1905 C C . ILE B 1 70 ? -2.701 -1.615 2.447 1 98.69 70 ILE B C 1
ATOM 1907 O O . ILE B 1 70 ? -3.453 -2.307 1.755 1 98.69 70 ILE B O 1
ATOM 1911 N N . VAL B 1 71 ? -1.499 -2.02 2.77 1 98.69 71 VAL B N 1
ATOM 1912 C CA . VAL B 1 71 ? -0.954 -3.283 2.283 1 98.69 71 VAL B CA 1
ATOM 1913 C C . VAL B 1 71 ? -1.588 -4.445 3.043 1 98.69 71 VAL B C 1
ATOM 1915 O O . VAL B 1 71 ? -2.107 -5.387 2.434 1 98.69 71 VAL B O 1
ATOM 1918 N N . THR B 1 72 ? -1.633 -4.352 4.352 1 98.69 72 THR B N 1
ATOM 1919 C CA . THR B 1 72 ? -2.018 -5.469 5.207 1 98.69 72 THR B CA 1
ATOM 1920 C C . THR B 1 72 ? -3.535 -5.629 5.238 1 98.69 72 THR B C 1
ATOM 1922 O O . THR B 1 72 ? -4.047 -6.75 5.281 1 98.69 72 THR B O 1
ATOM 1925 N N . PHE B 1 73 ? -4.246 -4.465 5.188 1 98.56 73 PHE B N 1
ATOM 1926 C CA . PHE B 1 73 ? -5.68 -4.555 5.434 1 98.56 73 PHE B CA 1
ATOM 1927 C C . PHE B 1 73 ? -6.469 -4.121 4.203 1 98.56 73 PHE B C 1
ATOM 1929 O O . PHE B 1 73 ? -7.668 -4.379 4.105 1 98.56 73 PHE B O 1
ATOM 1936 N N . GLY B 1 74 ? -5.844 -3.459 3.32 1 98.31 74 GLY B N 1
ATOM 1937 C CA . GLY B 1 74 ? -6.52 -2.996 2.121 1 98.31 74 GLY B CA 1
ATOM 1938 C C . GLY B 1 74 ? -6.312 -3.91 0.927 1 98.31 74 GLY B C 1
ATOM 1939 O O . GLY B 1 74 ? -7.246 -4.156 0.16 1 98.31 74 GLY B O 1
ATOM 1940 N N . LEU B 1 75 ? -5.109 -4.406 0.798 1 98.38 75 LEU B N 1
ATOM 1941 C CA . LEU B 1 75 ? -4.754 -5.184 -0.384 1 98.38 75 LEU B CA 1
ATOM 1942 C C . LEU B 1 75 ? -4.805 -6.68 -0.087 1 98.38 75 LEU B C 1
ATOM 1944 O O . LEU B 1 75 ? -5.473 -7.438 -0.796 1 98.38 75 LEU B O 1
ATOM 1948 N N . ALA B 1 76 ? -4.133 -7.109 0.949 1 97.88 76 ALA B N 1
ATOM 1949 C CA . ALA B 1 76 ? -3.951 -8.531 1.237 1 97.88 76 ALA B CA 1
ATOM 1950 C C . ALA B 1 76 ? -5.297 -9.234 1.389 1 97.88 76 ALA B C 1
ATOM 1952 O O . ALA B 1 76 ? -5.547 -10.25 0.736 1 97.88 76 ALA B O 1
ATOM 1953 N N . PRO B 1 77 ? -6.234 -8.734 2.193 1 98.19 77 PRO B N 1
ATOM 1954 C CA . PRO B 1 77 ? -7.504 -9.453 2.336 1 98.19 77 PRO B CA 1
ATOM 1955 C C . PRO B 1 77 ? -8.305 -9.5 1.037 1 98.19 77 PRO B C 1
ATOM 1957 O O . PRO B 1 77 ? -9 -10.477 0.772 1 98.19 77 PRO B O 1
ATOM 1960 N N . ALA B 1 78 ? -8.234 -8.438 0.284 1 98.06 78 ALA B N 1
ATOM 1961 C CA . ALA B 1 78 ? -8.938 -8.406 -0.994 1 98.06 78 ALA B CA 1
ATOM 1962 C C . ALA B 1 78 ? -8.398 -9.469 -1.947 1 98.06 78 ALA B C 1
ATOM 1964 O O . ALA B 1 78 ? -9.164 -10.172 -2.604 1 98.06 78 ALA B O 1
ATOM 1965 N N . MET B 1 79 ? -7.137 -9.555 -2.033 1 95.88 79 MET B N 1
ATOM 1966 C CA . MET B 1 79 ? -6.508 -10.547 -2.9 1 95.88 79 MET B CA 1
ATOM 1967 C C . MET B 1 79 ? -6.789 -11.961 -2.404 1 95.88 79 MET B C 1
ATOM 1969 O O . MET B 1 79 ? -6.996 -12.875 -3.207 1 95.88 79 MET B O 1
ATOM 1973 N N . PHE B 1 80 ? -6.781 -12.086 -1.114 1 96.69 80 PHE B N 1
ATOM 1974 C CA . PHE B 1 80 ? -7.133 -13.367 -0.513 1 96.69 80 PHE B CA 1
ATOM 1975 C C . PHE B 1 80 ? -8.555 -13.773 -0.884 1 96.69 80 PHE B C 1
ATOM 1977 O O . PHE B 1 80 ? -8.797 -14.906 -1.31 1 96.69 80 PHE B O 1
ATOM 1984 N N . ALA B 1 81 ? -9.461 -12.859 -0.7 1 97.25 81 ALA B N 1
ATOM 1985 C CA . ALA B 1 81 ? -10.859 -13.125 -1.013 1 97.25 81 ALA B CA 1
ATOM 1986 C C . ALA B 1 81 ? -11.039 -13.492 -2.484 1 97.25 81 ALA B C 1
ATOM 1988 O O . ALA B 1 81 ? -11.82 -14.375 -2.822 1 97.25 81 ALA B O 1
ATOM 1989 N N . TYR B 1 82 ? -10.297 -12.805 -3.295 1 95.5 82 TYR B N 1
ATOM 1990 C CA . TYR B 1 82 ? -10.406 -13.086 -4.723 1 95.5 82 TYR B CA 1
ATOM 1991 C C . TYR B 1 82 ? -9.906 -14.492 -5.039 1 95.5 82 TYR B C 1
ATOM 1993 O O . TYR B 1 82 ? -10.602 -15.266 -5.703 1 95.5 82 TYR B O 1
ATOM 2001 N N . GLN B 1 83 ? -8.727 -14.812 -4.574 1 93.12 83 GLN B N 1
ATOM 2002 C CA . GLN B 1 83 ? -8.094 -16.078 -4.91 1 93.12 83 GLN B CA 1
ATOM 2003 C C . GLN B 1 83 ? -8.883 -17.266 -4.348 1 93.12 83 GLN B C 1
ATOM 2005 O O . GLN B 1 83 ? -8.961 -18.312 -4.98 1 93.12 83 GLN B O 1
ATOM 2010 N N . LEU B 1 84 ? -9.492 -17.078 -3.238 1 93.44 84 LEU B N 1
ATOM 2011 C CA . LEU B 1 84 ? -10.117 -18.219 -2.562 1 93.44 84 LEU B CA 1
ATOM 2012 C C . LEU B 1 84 ? -11.562 -18.375 -3.008 1 93.44 84 LEU B C 1
ATOM 2014 O O . LEU B 1 84 ? -12.047 -19.516 -3.141 1 93.44 84 LEU B O 1
ATOM 2018 N N . VAL B 1 85 ? -12.289 -17.266 -3.172 1 96 85 VAL B N 1
ATOM 2019 C CA . VAL B 1 85 ? -13.734 -17.406 -3.305 1 96 85 VAL B CA 1
ATOM 2020 C C . VAL B 1 85 ? -14.219 -16.625 -4.52 1 96 85 VAL B C 1
ATOM 2022 O O . VAL B 1 85 ? -14.891 -17.188 -5.395 1 96 85 VAL B O 1
ATOM 2025 N N . LEU B 1 86 ? -13.781 -15.375 -4.699 1 96.62 86 LEU B N 1
ATOM 2026 C CA . LEU B 1 86 ? -14.391 -14.445 -5.645 1 96.62 86 LEU B CA 1
ATOM 2027 C C . LEU B 1 86 ? -13.969 -14.766 -7.074 1 96.62 86 LEU B C 1
ATOM 2029 O O . LEU B 1 86 ? -14.602 -14.312 -8.031 1 96.62 86 LEU B O 1
ATOM 2033 N N . CYS B 1 87 ? -12.883 -15.531 -7.184 1 93.25 87 CYS B N 1
ATOM 2034 C CA . CYS B 1 87 ? -12.438 -15.898 -8.523 1 93.25 87 CYS B CA 1
ATOM 2035 C C . CYS B 1 87 ? -13.492 -16.734 -9.242 1 93.25 87 CYS B C 1
ATOM 2037 O O . CYS B 1 87 ? -13.523 -16.766 -10.477 1 93.25 87 CYS B O 1
ATOM 2039 N N . GLU B 1 88 ? -14.383 -17.344 -8.531 1 96.25 88 GLU B N 1
ATOM 2040 C CA . GLU B 1 88 ? -15.477 -18.141 -9.102 1 96.25 88 GLU B CA 1
ATOM 2041 C C . GLU B 1 88 ? -16.453 -17.25 -9.875 1 96.25 88 GLU B C 1
ATOM 2043 O O . GLU B 1 88 ? -17.203 -17.734 -10.719 1 96.25 88 GLU B O 1
ATOM 2048 N N . LEU B 1 89 ? -16.406 -15.992 -9.562 1 97 89 LEU B N 1
ATOM 2049 C CA . LEU B 1 89 ? -17.328 -15.055 -10.203 1 97 89 LEU B CA 1
ATOM 2050 C C . LEU B 1 89 ? -16.656 -14.359 -11.383 1 97 89 LEU B C 1
ATOM 2052 O O . LEU B 1 89 ? -17.188 -13.383 -11.914 1 97 89 LEU B O 1
ATOM 2056 N N . GLY B 1 90 ? -15.484 -14.812 -11.742 1 93.38 90 GLY B N 1
ATOM 2057 C CA . GLY B 1 90 ? -14.781 -14.281 -12.898 1 93.38 90 GLY B CA 1
ATOM 2058 C C . GLY B 1 90 ? -14.414 -12.812 -12.75 1 93.38 90 GLY B C 1
ATOM 2059 O O . GLY B 1 90 ? -13.828 -12.414 -11.742 1 93.38 90 GLY B O 1
ATOM 2060 N N . GLN B 1 91 ? -14.766 -12.07 -13.766 1 93.56 91 GLN B N 1
ATOM 2061 C CA . GLN B 1 91 ? -14.398 -10.656 -13.82 1 93.56 91 GLN B CA 1
ATOM 2062 C C . GLN B 1 91 ? -15.172 -9.852 -12.789 1 93.56 91 GLN B C 1
ATOM 2064 O O . GLN B 1 91 ? -14.664 -8.852 -12.273 1 93.56 91 GLN B O 1
ATOM 2069 N N . ILE B 1 92 ? -16.328 -10.297 -12.516 1 96.25 92 ILE B N 1
ATOM 2070 C CA . ILE B 1 92 ? -17.125 -9.617 -11.5 1 96.25 92 ILE B CA 1
ATOM 2071 C C . ILE B 1 92 ? -16.422 -9.703 -10.148 1 96.25 92 ILE B C 1
ATOM 2073 O O . ILE B 1 92 ? -16.344 -8.711 -9.422 1 96.25 92 ILE B O 1
ATOM 2077 N N . GLY B 1 93 ? -15.883 -10.914 -9.836 1 97.12 93 GLY B N 1
ATOM 2078 C CA . GLY B 1 93 ? -15.156 -11.094 -8.594 1 97.12 93 GLY B CA 1
ATOM 2079 C C . GLY B 1 93 ? -13.93 -10.211 -8.477 1 97.12 93 GLY B C 1
ATOM 2080 O O . GLY B 1 93 ? -13.648 -9.672 -7.41 1 97.12 93 GLY B O 1
ATOM 2081 N N . LEU B 1 94 ? -13.242 -10.07 -9.602 1 94.69 94 LEU B N 1
ATOM 2082 C CA . LEU B 1 94 ? -12.07 -9.211 -9.633 1 94.69 94 LEU B CA 1
ATOM 2083 C C . LEU B 1 94 ? -12.461 -7.754 -9.391 1 94.69 94 LEU B C 1
ATOM 2085 O O . LEU B 1 94 ? -11.797 -7.047 -8.633 1 94.69 94 LEU B O 1
ATOM 2089 N N . GLY B 1 95 ? -13.539 -7.379 -10.023 1 96.62 95 GLY B N 1
ATOM 2090 C CA . GLY B 1 95 ? -14.047 -6.027 -9.82 1 96.62 95 GLY B CA 1
ATOM 2091 C C . GLY B 1 95 ? -14.422 -5.742 -8.383 1 96.62 95 GLY B C 1
ATOM 2092 O O . GLY B 1 95 ? -14.133 -4.664 -7.859 1 96.62 95 GLY B O 1
ATOM 2093 N N . VAL B 1 96 ? -15.031 -6.699 -7.77 1 97.94 96 VAL B N 1
ATOM 2094 C CA . VAL B 1 96 ? -15.453 -6.566 -6.379 1 97.94 96 VAL B CA 1
ATOM 2095 C C . VAL B 1 96 ? -14.234 -6.453 -5.473 1 97.94 96 VAL B C 1
ATOM 2097 O O . VAL B 1 96 ? -14.203 -5.625 -4.562 1 97.94 96 VAL B O 1
ATOM 2100 N N . ALA B 1 97 ? -13.219 -7.25 -5.738 1 97.5 97 ALA B N 1
ATOM 2101 C CA . ALA B 1 97 ? -11.984 -7.176 -4.973 1 97.5 97 ALA B CA 1
ATOM 2102 C C . ALA B 1 97 ? -11.32 -5.809 -5.125 1 97.5 97 ALA B C 1
ATOM 2104 O O . ALA B 1 97 ? -10.828 -5.238 -4.148 1 97.5 97 ALA B O 1
ATOM 2105 N N . TYR B 1 98 ? -11.414 -5.27 -6.289 1 96.81 98 TYR B N 1
ATOM 2106 C CA . TYR B 1 98 ? -10.867 -3.945 -6.574 1 96.81 98 TYR B CA 1
ATOM 2107 C C . TYR B 1 98 ? -11.609 -2.867 -5.801 1 96.81 98 TYR B C 1
ATOM 2109 O O . TYR B 1 98 ? -11 -1.947 -5.254 1 96.81 98 TYR B O 1
ATOM 2117 N N . LEU B 1 99 ? -12.844 -3 -5.797 1 97 99 LEU B N 1
ATOM 2118 C CA . LEU B 1 99 ? -13.68 -2.023 -5.105 1 97 99 LEU B CA 1
ATOM 2119 C C . LEU B 1 99 ? -13.328 -1.958 -3.623 1 97 99 LEU B C 1
ATOM 2121 O O . LEU B 1 99 ? -13.266 -0.872 -3.043 1 97 99 LEU B O 1
ATOM 2125 N N . TYR B 1 100 ? -13.102 -3.078 -3.041 1 98.31 100 TYR B N 1
ATOM 2126 C CA . TYR B 1 100 ? -12.703 -3.133 -1.641 1 98.31 100 TYR B CA 1
ATOM 2127 C C . TYR B 1 100 ? -11.414 -2.352 -1.413 1 98.31 100 TYR B C 1
ATOM 2129 O O . TYR B 1 100 ? -11.328 -1.539 -0.488 1 98.31 100 TYR B O 1
ATOM 2137 N N . SER B 1 101 ? -10.414 -2.613 -2.281 1 98.5 101 SER B N 1
ATOM 2138 C CA . SER B 1 101 ? -9.117 -1.959 -2.125 1 98.5 101 SER B CA 1
ATOM 2139 C C . SER B 1 101 ? -9.227 -0.455 -2.35 1 98.5 101 SER B C 1
ATOM 2141 O O . SER B 1 101 ? -8.547 0.329 -1.686 1 98.5 101 SER B O 1
ATOM 2143 N N . ILE B 1 102 ? -10.094 -0.031 -3.262 1 97.44 102 ILE B N 1
ATOM 2144 C CA . ILE B 1 102 ? -10.328 1.388 -3.508 1 97.44 102 ILE B CA 1
ATOM 2145 C C . ILE B 1 102 ? -10.984 2.021 -2.283 1 97.44 102 ILE B C 1
ATOM 2147 O O . ILE B 1 102 ? -10.609 3.127 -1.877 1 97.44 102 ILE B O 1
ATOM 2151 N N . GLY B 1 103 ? -11.969 1.335 -1.711 1 96.62 103 GLY B N 1
ATOM 2152 C CA . GLY B 1 103 ? -12.562 1.824 -0.477 1 96.62 103 GLY B CA 1
ATOM 2153 C C . GLY B 1 103 ? -11.547 2.021 0.635 1 96.62 103 GLY B C 1
ATOM 2154 O O . GLY B 1 103 ? -11.586 3.027 1.346 1 96.62 103 GLY B O 1
ATOM 2155 N N . ALA B 1 104 ? -10.648 1.103 0.723 1 97.69 104 ALA B N 1
ATOM 2156 C CA . ALA B 1 104 ? -9.633 1.151 1.772 1 97.69 104 ALA B CA 1
ATOM 2157 C C . ALA B 1 104 ? -8.688 2.332 1.567 1 97.69 104 ALA B C 1
ATOM 2159 O O . ALA B 1 104 ? -8.375 3.057 2.516 1 97.69 104 ALA B O 1
ATOM 2160 N N . VAL B 1 105 ? -8.242 2.529 0.293 1 97.69 105 VAL B N 1
ATOM 2161 C CA . VAL B 1 105 ? -7.254 3.57 0.034 1 97.69 105 VAL B CA 1
ATOM 2162 C C . VAL B 1 105 ? -7.891 4.945 0.215 1 97.69 105 VAL B C 1
ATOM 2164 O O . VAL B 1 105 ? -7.262 5.867 0.737 1 97.69 105 VAL B O 1
ATOM 2167 N N . LEU B 1 106 ? -9.125 5.113 -0.151 1 95.31 106 LEU B N 1
ATOM 2168 C CA . LEU B 1 106 ? -9.836 6.379 0.023 1 95.31 106 LEU B CA 1
ATOM 2169 C C . LEU B 1 106 ? -10.078 6.668 1.5 1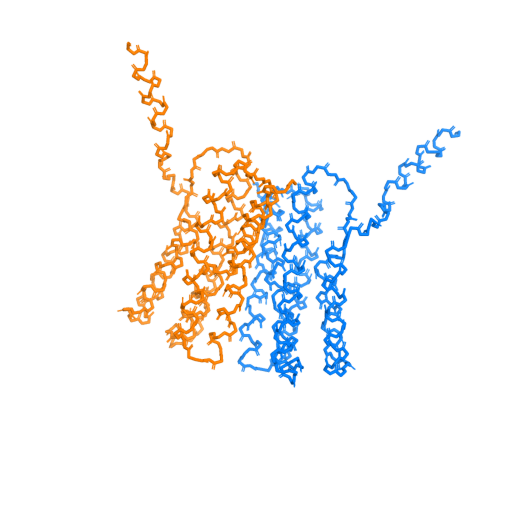 95.31 106 LEU B C 1
ATOM 2171 O O . LEU B 1 106 ? -9.922 7.805 1.949 1 95.31 106 LEU B O 1
ATOM 2175 N N . ARG B 1 107 ? -10.438 5.652 2.193 1 93.69 107 ARG B N 1
ATOM 2176 C CA . ARG B 1 107 ? -10.672 5.805 3.627 1 93.69 107 ARG B CA 1
ATOM 2177 C C . ARG B 1 107 ? -9.406 6.258 4.344 1 93.69 107 ARG B C 1
ATOM 2179 O O . ARG B 1 107 ? -9.445 7.172 5.172 1 93.69 107 ARG B O 1
ATOM 2186 N N . LEU B 1 108 ? -8.359 5.637 4.074 1 94.81 108 LEU B N 1
ATOM 2187 C CA . LEU B 1 108 ? -7.094 5.973 4.727 1 94.81 108 LEU B CA 1
ATOM 2188 C C . LEU B 1 108 ? -6.645 7.383 4.352 1 94.81 108 LEU B C 1
ATOM 2190 O O . LEU B 1 108 ? -6.16 8.133 5.199 1 94.81 108 LEU B O 1
ATOM 2194 N N . ALA B 1 109 ? -6.77 7.711 3.074 1 94.12 109 ALA B N 1
ATOM 2195 C CA . ALA B 1 109 ? -6.387 9.047 2.623 1 94.12 109 ALA B CA 1
ATOM 2196 C C . ALA B 1 109 ? -7.215 10.117 3.324 1 94.12 109 ALA B C 1
ATOM 2198 O O . ALA B 1 109 ? -6.684 11.148 3.746 1 94.12 109 ALA B O 1
ATOM 2199 N N . ARG B 1 110 ? -8.492 9.859 3.441 1 90.88 110 ARG B N 1
ATOM 2200 C CA . ARG B 1 110 ? -9.383 10.797 4.109 1 90.88 110 ARG B CA 1
ATOM 2201 C C . ARG B 1 110 ? -9.047 10.914 5.594 1 90.88 110 ARG B C 1
ATOM 2203 O O . ARG B 1 110 ? -9.016 12.016 6.145 1 90.88 110 ARG B O 1
ATOM 2210 N N . PHE B 1 111 ? -8.805 9.852 6.133 1 87.38 111 PHE B N 1
ATOM 2211 C CA . PHE B 1 111 ? -8.469 9.828 7.551 1 87.38 111 PHE B CA 1
ATOM 2212 C C . PHE B 1 111 ? -7.184 10.609 7.816 1 87.38 111 PHE B C 1
ATOM 2214 O O . PHE B 1 111 ? -7.121 11.406 8.75 1 87.38 111 PHE B O 1
ATOM 2221 N N . ASN B 1 112 ? -6.238 10.414 7.02 1 87.69 112 ASN B N 1
ATOM 2222 C CA . ASN B 1 112 ? -4.945 11.07 7.203 1 87.69 112 ASN B CA 1
ATOM 2223 C C . ASN B 1 112 ? -5.031 12.57 6.922 1 87.69 112 ASN B C 1
ATOM 2225 O O . ASN B 1 112 ? -4.262 13.352 7.477 1 87.69 112 ASN B O 1
ATOM 2229 N N . SER B 1 113 ? -5.883 12.93 6.039 1 86.38 113 SER B N 1
ATOM 2230 C CA . SER B 1 113 ? -5.969 14.336 5.656 1 86.38 113 SER B CA 1
ATOM 2231 C C . SER B 1 113 ? -6.824 15.125 6.641 1 86.38 113 SER B C 1
ATOM 2233 O O . SER B 1 113 ? -6.703 16.344 6.734 1 86.38 113 SER B O 1
ATOM 2235 N N . THR B 1 114 ? -7.832 14.523 7.27 1 74.81 114 THR B N 1
ATOM 2236 C CA . THR B 1 114 ? -8.719 15.211 8.203 1 74.81 114 THR B CA 1
ATOM 2237 C C . THR B 1 114 ? -8.141 15.195 9.609 1 74.81 114 THR B C 1
ATOM 2239 O O . THR B 1 114 ? -8.273 16.172 10.352 1 74.81 114 THR B O 1
ATOM 2242 N N . GLN B 1 115 ? -7.859 13.961 10.156 1 59.56 115 GLN B N 1
ATOM 2243 C CA . GLN B 1 115 ? -7.383 13.859 11.531 1 59.56 115 GLN B CA 1
ATOM 2244 C C . GLN B 1 115 ? -6.246 14.852 11.789 1 59.56 115 GLN B C 1
ATOM 2246 O O . GLN B 1 115 ? -5.926 15.148 12.945 1 59.56 115 GLN B O 1
ATOM 2251 N N . SER B 1 116 ? -5.52 15.336 10.719 1 49.81 116 SER B N 1
ATOM 2252 C CA . SER B 1 116 ? -4.617 16.438 11.078 1 49.81 116 SER B CA 1
ATOM 2253 C C . SER B 1 116 ? -5.375 17.578 11.742 1 49.81 116 SER B C 1
ATOM 2255 O O . SER B 1 116 ? -4.785 18.359 12.484 1 49.81 116 SER B O 1
ATOM 2257 N N . ASP B 1 117 ? -6.711 17.594 11.578 1 46.69 117 ASP B N 1
ATOM 2258 C CA . ASP B 1 117 ? -7.391 18.734 12.156 1 46.69 117 ASP B CA 1
ATOM 2259 C C . ASP B 1 117 ? -8.422 18.297 13.195 1 46.69 117 ASP B C 1
ATOM 2261 O O . ASP B 1 117 ? -8.734 19.062 14.117 1 46.69 117 ASP B O 1
ATOM 2265 N N . LEU B 1 118 ? -9.438 17.234 12.961 1 46.03 118 LEU B N 1
ATOM 2266 C CA . LEU B 1 118 ? -10.656 17.172 13.766 1 46.03 118 LEU B CA 1
ATOM 2267 C C . LEU B 1 118 ? -10.711 15.852 14.547 1 46.03 118 LEU B C 1
ATOM 2269 O O . LEU B 1 118 ? -10.188 14.828 14.086 1 46.03 118 LEU B O 1
ATOM 2273 N N . PRO B 1 119 ? -11.133 15.719 15.836 1 43.03 119 PRO B N 1
ATOM 2274 C CA . PRO B 1 119 ? -11.242 14.625 16.797 1 43.03 119 PRO B CA 1
ATOM 2275 C C . PRO B 1 119 ? -12.125 13.484 16.297 1 43.03 119 PRO B C 1
ATOM 2277 O O . PRO B 1 119 ? -12.398 12.539 17.047 1 43.03 119 PRO B O 1
ATOM 2280 N N . THR B 1 120 ? -13.219 13.555 15.531 1 42.16 120 THR B N 1
ATOM 2281 C CA . THR B 1 120 ? -14.289 12.586 15.352 1 42.16 120 THR B CA 1
ATOM 2282 C C . THR B 1 120 ? -13.875 11.508 14.352 1 42.16 120 THR B C 1
ATOM 2284 O O . THR B 1 120 ? -13.25 11.805 13.336 1 42.16 120 THR B O 1
ATOM 2287 N N . PHE B 1 121 ? -13.75 10.359 14.891 1 50.75 121 PHE B N 1
ATOM 2288 C CA . PHE B 1 121 ? -13.406 9.203 14.07 1 50.75 121 PHE B CA 1
ATOM 2289 C C . PHE B 1 121 ? -14.508 8.93 13.047 1 50.75 121 PHE B C 1
ATOM 2291 O O . PHE B 1 121 ? -15.656 8.703 13.406 1 50.75 121 PHE B O 1
ATOM 2298 N N . ILE B 1 122 ? -14.492 9.242 11.75 1 55.5 122 ILE B N 1
ATOM 2299 C CA . ILE B 1 122 ? -15.516 9.078 10.727 1 55.5 122 ILE B CA 1
ATOM 2300 C C . ILE B 1 122 ? -15.141 7.918 9.797 1 55.5 122 ILE B C 1
ATOM 2302 O O . ILE B 1 122 ? -14.023 7.863 9.281 1 55.5 122 ILE B O 1
ATOM 2306 N N . GLY B 1 123 ? -15.992 6.73 9.703 1 63.5 123 GLY B N 1
ATOM 2307 C CA . GLY B 1 123 ? -15.945 5.633 8.758 1 63.5 123 GLY B CA 1
ATOM 2308 C C . GLY B 1 123 ? -15.344 4.367 9.336 1 63.5 123 GLY B C 1
ATOM 2309 O O . GLY B 1 123 ? -14.625 4.418 10.336 1 63.5 123 GLY B O 1
ATOM 2310 N N . LEU B 1 124 ? -15.758 3.102 8.758 1 78.38 124 LEU B N 1
ATOM 2311 C CA . LEU B 1 124 ? -15.219 1.819 9.203 1 78.38 124 LEU B CA 1
ATOM 2312 C C . LEU B 1 124 ? -13.703 1.776 9.039 1 78.38 124 LEU B C 1
ATOM 2314 O O . LEU B 1 124 ? -13.195 1.978 7.934 1 78.38 124 LEU B O 1
ATOM 2318 N N . PRO B 1 125 ? -13.07 1.569 10.141 1 90.25 125 PRO B N 1
ATOM 2319 C CA . PRO B 1 125 ? -11.617 1.448 10.008 1 90.25 125 PRO B CA 1
ATOM 2320 C C . PRO B 1 125 ? -11.203 0.263 9.141 1 90.25 125 PRO B C 1
ATOM 2322 O O . PRO B 1 125 ? -11.875 -0.773 9.141 1 90.25 125 PRO B O 1
ATOM 2325 N N . VAL B 1 126 ? -10.094 0.417 8.414 1 95.56 126 VAL B N 1
ATOM 2326 C CA . VAL B 1 126 ? -9.641 -0.548 7.418 1 95.56 126 VAL B CA 1
ATOM 2327 C C . VAL B 1 126 ? -9.352 -1.889 8.094 1 95.56 126 VAL B C 1
ATOM 2329 O O . VAL B 1 126 ? -9.703 -2.945 7.559 1 95.56 126 VAL B O 1
ATOM 2332 N N . PRO B 1 127 ? -8.734 -1.942 9.305 1 96.44 127 PRO B N 1
ATOM 2333 C CA . PRO B 1 127 ? -8.555 -3.236 9.961 1 96.44 127 PRO B CA 1
ATOM 2334 C C . PRO B 1 127 ? -9.875 -3.938 10.266 1 96.44 127 PRO B C 1
ATOM 2336 O O . PRO B 1 127 ? -9.969 -5.16 10.148 1 96.44 127 PRO B O 1
ATOM 2339 N N . GLY B 1 128 ? -10.859 -3.184 10.664 1 96.06 128 GLY B N 1
ATOM 2340 C CA . GLY B 1 128 ? -12.18 -3.752 10.875 1 96.06 128 GLY B CA 1
ATOM 2341 C C . GLY B 1 128 ? -12.781 -4.344 9.617 1 96.06 128 GLY B C 1
ATOM 2342 O O . GLY B 1 128 ? -13.375 -5.422 9.648 1 96.06 128 GLY B O 1
ATOM 2343 N N . ALA B 1 129 ? -12.656 -3.662 8.578 1 97.25 129 ALA B N 1
ATOM 2344 C CA . ALA B 1 129 ? -13.141 -4.156 7.289 1 97.25 129 ALA B CA 1
ATOM 2345 C C . ALA B 1 129 ? -12.422 -5.445 6.891 1 97.25 129 ALA B C 1
ATOM 2347 O O . ALA B 1 129 ? -13.039 -6.359 6.34 1 97.25 129 ALA B O 1
ATOM 2348 N N . ALA B 1 130 ? -11.125 -5.531 7.148 1 98.44 130 ALA B N 1
ATOM 2349 C CA . ALA B 1 130 ? -10.336 -6.719 6.828 1 98.44 130 ALA B CA 1
ATOM 2350 C C . ALA B 1 130 ? -10.859 -7.941 7.586 1 98.44 130 ALA B C 1
ATOM 2352 O O . ALA B 1 130 ? -11 -9.023 7.008 1 98.44 130 ALA B O 1
ATOM 2353 N N . ILE B 1 131 ? -11.148 -7.738 8.859 1 97.69 131 ILE B N 1
ATOM 2354 C CA . ILE B 1 131 ? -11.695 -8.82 9.672 1 97.69 131 ILE B CA 1
ATOM 2355 C C . ILE B 1 131 ? -13.031 -9.273 9.094 1 97.69 131 ILE B C 1
ATOM 2357 O O . ILE B 1 131 ? -13.281 -10.469 8.945 1 97.69 131 ILE B O 1
ATOM 2361 N N . GLY B 1 132 ? -13.883 -8.297 8.781 1 97.75 132 GLY B N 1
ATOM 2362 C CA . GLY B 1 132 ? -15.172 -8.617 8.18 1 97.75 132 GLY B CA 1
ATOM 2363 C C . GLY B 1 132 ? -15.047 -9.406 6.891 1 97.75 132 GLY B C 1
ATOM 2364 O O . GLY B 1 132 ? -15.789 -10.359 6.664 1 97.75 132 GLY B O 1
ATOM 2365 N N . LEU B 1 133 ? -14.109 -9.031 6.082 1 98.38 133 LEU B N 1
ATOM 2366 C CA . LEU B 1 133 ? -13.922 -9.703 4.801 1 98.38 133 LEU B CA 1
ATOM 2367 C C . LEU B 1 133 ? -13.414 -11.125 4.996 1 98.38 133 LEU B C 1
ATOM 2369 O O . LEU B 1 133 ? -13.906 -12.055 4.355 1 98.38 133 LEU B O 1
ATOM 2373 N N . LEU B 1 134 ? -12.445 -11.336 5.895 1 97.5 134 LEU B N 1
ATOM 2374 C CA . LEU B 1 134 ? -11.906 -12.664 6.16 1 97.5 134 LEU B CA 1
ATOM 2375 C C . LEU B 1 134 ? -13 -13.594 6.695 1 97.5 134 LEU B C 1
ATOM 2377 O O . LEU B 1 134 ? -13.07 -14.758 6.297 1 97.5 134 LEU B O 1
ATOM 2381 N N . LEU B 1 135 ? -13.867 -13.062 7.559 1 97.5 135 LEU B N 1
ATOM 2382 C CA . LEU B 1 135 ? -14.969 -13.859 8.102 1 97.5 135 LEU B CA 1
ATOM 2383 C C . LEU B 1 135 ? -15.961 -14.227 7.012 1 97.5 135 LEU B C 1
ATOM 2385 O O . LEU B 1 135 ? -16.469 -15.352 6.98 1 97.5 135 LEU B O 1
ATOM 2389 N N . SER B 1 136 ? -16.266 -13.281 6.176 1 97.94 136 SER B N 1
ATOM 2390 C CA . SER B 1 136 ? -17.172 -13.555 5.074 1 97.94 136 SER B CA 1
ATOM 2391 C C . SER B 1 136 ? -16.641 -14.664 4.172 1 97.94 136 SER B C 1
ATOM 2393 O O . SER B 1 136 ? -17.391 -15.547 3.752 1 97.94 136 SER B O 1
ATOM 2395 N N . VAL B 1 137 ? -15.344 -14.641 3.867 1 97.19 137 VAL B N 1
ATOM 2396 C CA . VAL B 1 137 ? -14.703 -15.625 2.998 1 97.19 137 VAL B CA 1
ATOM 2397 C C . VAL B 1 137 ? -14.766 -17 3.65 1 97.19 137 VAL B C 1
ATOM 2399 O O . VAL B 1 137 ? -14.953 -18.016 2.967 1 97.19 137 VAL B O 1
ATOM 2402 N N . ALA B 1 138 ? -14.656 -17.078 4.953 1 95.12 138 ALA B N 1
ATOM 2403 C CA . ALA B 1 138 ? -14.594 -18.328 5.691 1 95.12 138 ALA B CA 1
ATOM 2404 C C . ALA B 1 138 ? -15.961 -19 5.75 1 95.12 138 ALA B C 1
ATOM 2406 O O . ALA B 1 138 ? -16.047 -20.234 5.797 1 95.12 138 ALA B O 1
ATOM 2407 N N . PHE B 1 139 ? -17.078 -18.219 5.605 1 95.44 139 PHE B N 1
ATOM 2408 C CA . PHE B 1 139 ? -18.344 -18.828 5.992 1 95.44 139 PHE B CA 1
ATOM 2409 C C . PHE B 1 139 ? -19.391 -18.609 4.914 1 95.44 139 PHE B C 1
ATOM 2411 O O . PHE B 1 139 ? -20.469 -19.219 4.961 1 95.44 139 PHE B O 1
ATOM 2418 N N . MET B 1 140 ? -19.109 -17.844 3.941 1 96.06 140 MET B N 1
ATOM 2419 C CA . MET B 1 140 ? -20.172 -17.438 3.029 1 96.06 140 MET B CA 1
ATOM 2420 C C . MET B 1 140 ? -19.906 -17.953 1.619 1 96.06 140 MET B C 1
ATOM 2422 O O . MET B 1 140 ? -18.781 -18.344 1.299 1 96.06 140 MET B O 1
ATOM 2426 N N . SER B 1 141 ? -21.016 -18.016 0.841 1 97.19 141 SER B N 1
ATOM 2427 C CA . SER B 1 141 ? -20.938 -18.391 -0.566 1 97.19 141 SER B CA 1
ATOM 2428 C C . SER B 1 141 ? -20.328 -17.266 -1.4 1 97.19 141 SER B C 1
ATOM 2430 O O . SER B 1 141 ? -20.281 -16.109 -0.957 1 97.19 141 SER B O 1
ATOM 2432 N N . PRO B 1 142 ? -19.859 -17.516 -2.584 1 97.81 142 PRO B N 1
ATOM 2433 C CA . PRO B 1 142 ? -19.188 -16.516 -3.418 1 97.81 142 PRO B CA 1
ATOM 2434 C C . PRO B 1 142 ? -20.031 -15.258 -3.635 1 97.81 142 PRO B C 1
ATOM 2436 O O . PRO B 1 142 ? -19.531 -14.141 -3.506 1 97.81 142 PRO B O 1
ATOM 2439 N N . TRP B 1 143 ? -21.234 -15.43 -3.895 1 98.06 143 TRP B N 1
ATOM 2440 C CA . TRP B 1 143 ? -22.094 -14.281 -4.156 1 98.06 143 TRP B CA 1
ATOM 2441 C C . TRP B 1 143 ? -22.312 -13.461 -2.889 1 98.06 143 TRP B C 1
ATOM 2443 O O . TRP B 1 143 ? -22.391 -12.227 -2.945 1 98.06 143 TRP B O 1
ATOM 2453 N N . LEU B 1 144 ? -22.391 -14.148 -1.804 1 98.19 144 LEU B N 1
ATOM 2454 C CA . LEU B 1 144 ? -22.547 -13.445 -0.537 1 98.19 144 LEU B CA 1
ATOM 2455 C C . LEU B 1 144 ? -21.266 -12.727 -0.143 1 98.19 144 LEU B C 1
ATOM 2457 O O . LEU B 1 144 ? -21.297 -11.641 0.436 1 98.19 144 LEU B O 1
ATOM 2461 N N . VAL B 1 145 ? -20.141 -13.391 -0.426 1 98.56 145 VAL B N 1
ATOM 2462 C CA . VAL B 1 145 ? -18.844 -12.742 -0.188 1 98.56 145 VAL B CA 1
ATOM 2463 C C . VAL B 1 145 ? -18.734 -11.477 -1.04 1 98.56 145 VAL B C 1
ATOM 2465 O O . VAL B 1 145 ? -18.281 -10.438 -0.562 1 98.56 145 VAL B O 1
ATOM 2468 N N . ALA B 1 146 ? -19.219 -11.555 -2.277 1 98.62 146 ALA B N 1
ATOM 2469 C CA . ALA B 1 146 ? -19.188 -10.391 -3.166 1 98.62 146 ALA B CA 1
ATOM 2470 C C . ALA B 1 146 ? -20.047 -9.258 -2.605 1 98.62 146 ALA B C 1
ATOM 2472 O O . ALA B 1 146 ? -19.609 -8.109 -2.557 1 98.62 146 ALA B O 1
ATOM 2473 N N . LEU B 1 147 ? -21.188 -9.625 -2.158 1 98.25 147 LEU B N 1
ATOM 2474 C CA . LEU B 1 147 ? -22.094 -8.633 -1.604 1 98.25 147 LEU B CA 1
ATOM 2475 C C . LEU B 1 147 ? -21.516 -8.008 -0.342 1 98.25 147 LEU B C 1
ATOM 2477 O O . LEU B 1 147 ? -21.547 -6.785 -0.179 1 98.25 147 LEU B O 1
ATOM 2481 N N . SER B 1 148 ? -21.047 -8.852 0.509 1 98.19 148 SER B N 1
ATOM 2482 C CA . SER B 1 148 ? -20.469 -8.344 1.75 1 98.19 148 SER B CA 1
ATOM 2483 C C . SER B 1 148 ? -19.25 -7.469 1.476 1 98.19 148 SER B C 1
ATOM 2485 O O . SER B 1 148 ? -19.031 -6.465 2.16 1 98.19 148 SER B O 1
ATOM 2487 N N . THR B 1 149 ? -18.438 -7.852 0.515 1 98.38 149 THR B N 1
ATOM 2488 C CA . THR B 1 149 ? -17.25 -7.078 0.14 1 98.38 149 THR B CA 1
ATOM 2489 C C . THR B 1 149 ? -17.656 -5.688 -0.346 1 98.38 149 THR B C 1
ATOM 2491 O O . THR B 1 149 ? -17.047 -4.691 0.039 1 98.38 149 THR B O 1
ATOM 2494 N N . CYS B 1 150 ? -18.672 -5.582 -1.135 1 98 150 CYS B N 1
ATOM 2495 C CA . CYS B 1 150 ? -19.172 -4.301 -1.612 1 98 150 CYS B CA 1
ATOM 2496 C C . CYS B 1 150 ? -19.688 -3.453 -0.456 1 98 150 CYS B C 1
ATOM 2498 O O . CYS B 1 150 ? -19.453 -2.244 -0.416 1 98 150 CYS B O 1
ATOM 2500 N N . LEU B 1 151 ? -20.312 -4.062 0.441 1 97 151 LEU B N 1
ATOM 2501 C CA . LEU B 1 151 ? -20.844 -3.355 1.602 1 97 151 LEU B CA 1
ATOM 2502 C C . LEU B 1 151 ? -19.719 -2.811 2.469 1 97 151 LEU B C 1
ATOM 2504 O O . LEU B 1 151 ? -19.781 -1.67 2.934 1 97 151 LEU B O 1
ATOM 2508 N N . LEU B 1 152 ? -18.75 -3.643 2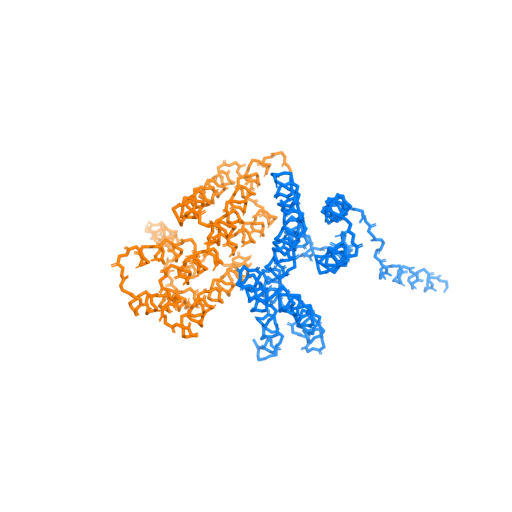.703 1 97.25 152 LEU B N 1
ATOM 2509 C CA . LEU B 1 152 ? -17.594 -3.203 3.488 1 97.25 152 LEU B CA 1
ATOM 2510 C C . LEU B 1 152 ? -16.906 -2.016 2.826 1 97.25 152 LEU B C 1
ATOM 2512 O O . LEU B 1 152 ? -16.531 -1.06 3.504 1 97.25 152 LEU B O 1
ATOM 2516 N N . ALA B 1 153 ? -16.766 -2.074 1.497 1 97.31 153 ALA B N 1
ATOM 2517 C CA . ALA B 1 153 ? -16.172 -0.965 0.753 1 97.31 153 ALA B CA 1
ATOM 2518 C C . ALA B 1 153 ? -17 0.309 0.919 1 97.31 153 ALA B C 1
ATOM 2520 O O . ALA B 1 153 ? -16.438 1.389 1.143 1 97.31 153 ALA B O 1
ATOM 2521 N N . TRP B 1 154 ? -18.25 0.166 0.85 1 94.75 154 TRP B N 1
ATOM 2522 C CA . TRP B 1 154 ? -19.156 1.302 0.996 1 94.75 154 TRP B CA 1
ATOM 2523 C C . TRP B 1 154 ? -19.078 1.89 2.4 1 94.75 154 TRP B C 1
ATOM 2525 O O . TRP B 1 154 ? -19.078 3.111 2.57 1 94.75 154 TRP B O 1
ATOM 2535 N N . PHE B 1 155 ? -18.953 1.058 3.375 1 92.75 155 PHE B N 1
ATOM 2536 C CA . PHE B 1 155 ? -18.875 1.503 4.762 1 92.75 155 PHE B CA 1
ATOM 2537 C C . PHE B 1 155 ? -17.578 2.273 5.016 1 92.75 155 PHE B C 1
ATOM 2539 O O . PHE B 1 155 ? -17.562 3.197 5.832 1 92.75 155 PHE B O 1
ATOM 2546 N N . MET B 1 156 ? -16.594 1.935 4.332 1 92.38 156 MET B N 1
ATOM 2547 C CA . MET B 1 156 ? -15.312 2.609 4.535 1 92.38 156 MET B CA 1
ATOM 2548 C C . MET B 1 156 ? -15.352 4.027 3.979 1 92.38 156 MET B C 1
ATOM 2550 O O . MET B 1 156 ? -14.703 4.926 4.512 1 92.38 156 MET B O 1
ATOM 2554 N N . ILE B 1 157 ? -16.062 4.219 2.918 1 89.19 157 ILE B N 1
ATOM 2555 C CA . ILE B 1 157 ? -16.094 5.52 2.256 1 89.19 157 ILE B CA 1
ATOM 2556 C C . ILE B 1 157 ? -17.219 6.363 2.854 1 89.19 157 ILE B C 1
ATOM 2558 O O . ILE B 1 157 ? -17.172 7.598 2.805 1 89.19 157 ILE B O 1
ATOM 2562 N N . SER B 1 158 ? -18.188 5.797 3.381 1 77.38 158 SER B N 1
ATOM 2563 C CA . SER B 1 158 ? -19.328 6.512 3.922 1 77.38 158 SER B CA 1
ATOM 2564 C C . SER B 1 158 ? -18.938 7.371 5.121 1 77.38 158 SER B C 1
ATOM 2566 O O . SER B 1 158 ? -17.891 7.145 5.734 1 77.38 158 SER B O 1
ATOM 2568 N N . GLN B 1 159 ? -19.406 8.703 5.141 1 62.38 159 GLN B N 1
ATOM 2569 C CA . GLN B 1 159 ? -19.234 9.672 6.223 1 62.38 159 GLN B CA 1
ATOM 2570 C C . GLN B 1 159 ? -20.141 9.336 7.406 1 62.38 159 GLN B C 1
ATOM 2572 O O . GLN B 1 159 ? -20.625 10.242 8.102 1 62.38 159 GLN B O 1
ATOM 2577 N N . VAL B 1 160 ? -20.562 8.242 7.367 1 49.12 160 VAL B N 1
ATOM 2578 C CA . VAL B 1 160 ? -21.422 8.031 8.531 1 49.12 160 VAL B CA 1
ATOM 2579 C C . VAL B 1 160 ? -20.656 8.367 9.805 1 49.12 160 VAL B C 1
ATOM 2581 O O . VAL B 1 160 ? -19.562 7.855 10.031 1 49.12 160 VAL B O 1
ATOM 2584 N N . LYS B 1 161 ? -20.938 9.648 10.156 1 45.62 161 LYS B N 1
ATOM 2585 C CA . LYS B 1 161 ? -20.406 10.156 11.414 1 45.62 161 LYS B CA 1
ATOM 2586 C C . LYS B 1 161 ? -20.594 9.141 12.539 1 45.62 161 LYS B C 1
ATOM 2588 O O . LYS B 1 161 ? -21.688 8.641 12.75 1 45.62 161 LYS B O 1
ATOM 2593 N N . PHE B 1 162 ? -19.75 8.359 12.797 1 40.28 162 PHE B N 1
ATOM 2594 C CA . PHE B 1 162 ? -19.906 7.625 14.047 1 40.28 162 PHE B CA 1
ATOM 2595 C C . PHE B 1 162 ? -19.656 8.531 15.242 1 40.28 162 PHE B C 1
ATOM 2597 O O . PHE B 1 162 ? -18.766 9.391 15.203 1 40.28 162 PHE B O 1
ATOM 2604 N N . PRO B 1 163 ? -20.547 8.734 16.156 1 36.41 163 PRO B N 1
ATOM 2605 C CA . PRO B 1 163 ? -20.391 9.633 17.312 1 36.41 163 PRO B CA 1
ATOM 2606 C C . PRO B 1 163 ? -19.062 9.43 18.031 1 36.41 163 PRO B C 1
ATOM 2608 O O . PRO B 1 163 ? -18.484 8.336 18 1 36.41 163 PRO B O 1
ATOM 2611 N N . HIS B 1 164 ? -18.266 10.352 18.047 1 36.03 164 HIS B N 1
ATOM 2612 C CA . HIS B 1 164 ? -17.078 10.375 18.891 1 36.03 164 HIS B CA 1
ATOM 2613 C C . HIS B 1 164 ? -17.422 9.914 20.312 1 36.03 164 HIS B C 1
ATOM 2615 O O . HIS B 1 164 ? -18.297 10.477 20.953 1 36.03 164 HIS B O 1
ATOM 2621 N N . LEU B 1 165 ? -17.266 8.781 20.484 1 34.09 165 LEU B N 1
ATOM 2622 C CA . LEU B 1 165 ? -17.562 8.391 21.859 1 34.09 165 LEU B CA 1
ATOM 2623 C C . LEU B 1 165 ? -16.859 9.305 22.859 1 34.09 165 LEU B C 1
ATOM 2625 O O . LEU B 1 165 ? -17.281 9.43 24 1 34.09 165 LEU B O 1
ATOM 2629 N N . LYS B 1 166 ? -15.742 9.781 22.406 1 35.47 166 LYS B N 1
ATOM 2630 C CA . LYS B 1 166 ? -14.992 10.461 23.453 1 35.47 166 LYS B CA 1
ATOM 2631 C C . LYS B 1 166 ? -15.578 11.836 23.75 1 35.47 166 LYS B C 1
ATOM 2633 O O . LYS B 1 166 ? -15.57 12.297 24.906 1 35.47 166 LYS B O 1
ATOM 2638 N N . LYS B 1 167 ? -15.922 12.617 22.766 1 40.59 167 LYS B N 1
ATOM 2639 C CA . LYS B 1 167 ? -16.375 13.945 23.156 1 40.59 167 LYS B CA 1
ATOM 2640 C C . LYS B 1 167 ? -17.734 13.875 23.859 1 40.59 167 LYS B C 1
ATOM 2642 O O . LYS B 1 167 ? -18.25 14.898 24.312 1 40.59 167 LYS B O 1
ATOM 2647 N N . ILE B 1 168 ? -18.312 12.805 23.75 1 37.41 168 ILE B N 1
ATOM 2648 C CA . ILE B 1 168 ? -19.516 12.703 24.594 1 37.41 168 ILE B CA 1
ATOM 2649 C C . ILE B 1 168 ? -19.125 12.828 26.062 1 37.41 168 ILE B C 1
ATOM 2651 O O . ILE B 1 168 ? -19.906 13.328 26.875 1 37.41 168 ILE B O 1
ATOM 2655 N N . LYS B 1 169 ? -17.875 12.367 26.312 1 38.81 169 LYS B N 1
ATOM 2656 C CA . LYS B 1 169 ? -17.562 12.445 27.734 1 38.81 169 LYS B CA 1
ATOM 2657 C C . LYS B 1 169 ? -17.219 13.875 28.141 1 38.81 169 LYS B C 1
ATOM 2659 O O . LYS B 1 169 ? -17.5 14.289 29.266 1 38.81 169 LYS B O 1
ATOM 2664 N N . VAL B 1 170 ? -16.547 14.641 27.188 1 41.41 170 VAL B N 1
ATOM 2665 C CA . VAL B 1 170 ? -16.188 15.977 27.656 1 41.41 170 VAL B CA 1
AT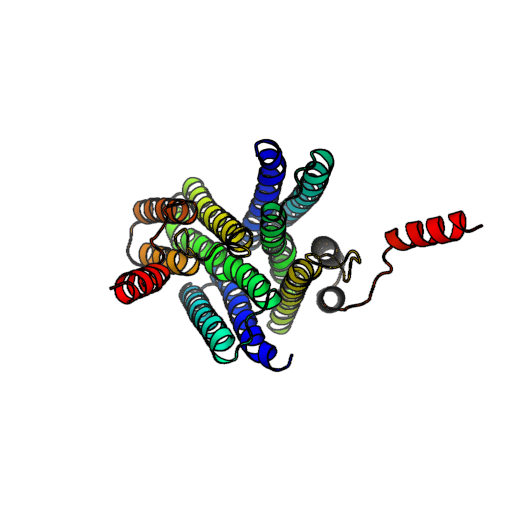OM 2666 C C . VAL B 1 170 ? -17.438 16.859 27.719 1 41.41 170 VAL B C 1
ATOM 2668 O O . VAL B 1 170 ? -17.594 17.641 28.656 1 41.41 170 VAL B O 1
ATOM 2671 N N . ASP B 1 171 ? -18.25 16.641 26.734 1 41.91 171 ASP B N 1
ATOM 2672 C CA . ASP B 1 171 ? -19.484 17.422 26.812 1 41.91 171 ASP B CA 1
ATOM 2673 C C . ASP B 1 171 ? -20.375 16.938 27.969 1 41.91 171 ASP B C 1
ATOM 2675 O O . ASP B 1 171 ? -21.047 17.719 28.625 1 41.91 171 ASP B O 1
ATOM 2679 N N . GLU B 1 172 ? -20.234 15.648 28.141 1 44.34 172 GLU B N 1
ATOM 2680 C CA . GLU B 1 172 ? -20.953 15.156 29.297 1 44.34 172 GLU B CA 1
ATOM 2681 C C . GLU B 1 172 ? -20.328 15.664 30.594 1 44.34 172 GLU B C 1
ATOM 2683 O O . GLU B 1 172 ? -21.047 15.992 31.547 1 44.34 172 GLU B O 1
ATOM 2688 N N . GLU B 1 173 ? -18.922 15.781 30.531 1 43.44 173 GLU B N 1
ATOM 2689 C CA . GLU B 1 173 ? -18.281 16.344 31.719 1 43.44 173 GLU B CA 1
ATOM 2690 C C . GLU B 1 173 ? -18.5 17.844 31.812 1 43.44 173 GLU B C 1
ATOM 2692 O O . GLU B 1 173 ? -18.672 18.391 32.906 1 43.44 173 GLU B O 1
ATOM 2697 N N . GLU B 1 174 ? -18.406 18.531 30.609 1 45.69 174 GLU B N 1
ATOM 2698 C CA . GLU B 1 174 ? -18.719 19.953 30.672 1 45.69 174 GLU B CA 1
ATOM 2699 C C . GLU B 1 174 ? -20.203 20.172 30.984 1 45.69 174 GLU B C 1
ATOM 2701 O O . GLU B 1 174 ? -20.547 21.156 31.641 1 45.69 174 GLU B O 1
ATOM 2706 N N . VAL B 1 175 ? -21.016 19.234 30.469 1 46.81 175 VAL B N 1
ATOM 2707 C CA . VAL B 1 175 ? -22.422 19.344 30.812 1 46.81 175 VAL B CA 1
ATOM 2708 C C . VAL B 1 175 ? -22.625 19 32.281 1 46.81 175 VAL B C 1
ATOM 2710 O O . VAL B 1 175 ? -23.469 19.594 32.969 1 46.81 175 VAL B O 1
ATOM 2713 N N . HIS B 1 176 ? -21.844 17.984 32.719 1 47.69 176 HIS B N 1
ATOM 2714 C CA . HIS B 1 176 ? -22.047 17.656 34.125 1 47.69 176 HIS B CA 1
ATOM 2715 C C . HIS B 1 176 ? -21.297 18.641 35.031 1 47.69 176 HIS B C 1
ATOM 2717 O O . HIS B 1 176 ? -21.641 18.781 36.219 1 47.69 176 HIS B O 1
ATOM 2723 N N . GLY B 1 177 ? -20.203 19.25 34.469 1 43.72 177 GLY B N 1
ATOM 2724 C CA . GLY B 1 177 ? -19.531 20.203 35.312 1 43.72 177 GLY B CA 1
ATOM 2725 C C . GLY B 1 177 ? -20.312 21.5 35.5 1 43.72 177 GLY B C 1
ATOM 2726 O O . GLY B 1 177 ? -19.922 22.359 36.281 1 43.72 177 GLY B O 1
ATOM 2727 N N . ILE B 1 178 ? -21.188 21.797 34.406 1 41.44 178 ILE B N 1
ATOM 2728 C CA . ILE B 1 178 ? -21.938 23.047 34.594 1 41.44 178 ILE B CA 1
ATOM 2729 C C . ILE B 1 178 ? -23.141 22.797 35.5 1 41.44 178 ILE B C 1
ATOM 2731 O O . ILE B 1 178 ? -23.922 23.703 35.781 1 41.44 178 ILE B O 1
ATOM 2735 N N . HIS B 1 179 ? -23.328 21.562 35.969 1 33.59 179 HIS B N 1
ATOM 2736 C CA . HIS B 1 179 ? -24.312 21.719 37.031 1 33.59 179 HIS B CA 1
ATOM 2737 C C . HIS B 1 179 ? -23.641 22.141 38.344 1 33.59 179 HIS B C 1
ATOM 2739 O O . HIS B 1 179 ? -22.547 21.672 38.656 1 33.59 179 HIS B O 1
#

Secondary structure (DSSP, 8-state):
-GGGHHHHHHHHHHHHHHHHHHHHHHHS-HHHHHHHHHHHHHHHHHHHHHHHHTT---HHHHHHHHHHHIIIIIIHHHHHHHHHTGGGGHHHHHHHHHHHHHHHHHHHHHHHHHTTT----BS--HHHHHHHHHHHHHHS-HHHHHHHHHHHHHHHH---B---HHHHHHHHHHHHHT-/-GGGHHHHHHHHHHHHHHHHHHHHHHHS-HHHHHHHHHHHHHHHHHHHHHHHHTT---HHHHHHHHHHHIIIIIIHHHHHHHHHTGGGGHHHHHHHHHHHHHHHHHHHHHHHHHTTT----BS--HHHHHHHHHHHHHHS-HHHHHHHHHHHHHHHH---B---HHHHHHHHHHHHHT-

Nearest PDB structures (foldseek):
  6wmv-assembly1_A  TM=7.058E-01  e=6.939E-03  Archaeoglobus fulgidus
  6h59-assembly1_A  TM=6.894E-01  e=1.377E-02  Mycobacterium tuberculosis H37Rv
  5d92-assembly2_B  TM=6.350E-01  e=4.249E-02  Archaeoglobus fulgidus DSM 4304
  5d92-assembly2_C  TM=6.126E-01  e=1.759E-01  Archaeoglobus fulgidus DSM 4304
  6wmv-assembly1_A  TM=7.636E-01  e=3.923E-03  Archaeoglobus fulgidus

Solvent-accessible surface area (backbone atoms only — not comparable to full-atom values): 17286 Å² total; per-residue (Å²): 112,81,66,39,50,61,29,48,52,29,34,49,47,14,28,50,22,8,56,50,15,48,56,26,52,75,66,57,63,61,66,57,18,53,50,23,35,51,50,16,51,51,24,46,55,46,18,54,51,46,17,58,75,60,69,33,74,44,62,45,55,51,40,38,40,51,52,23,42,42,42,24,30,18,42,26,46,30,53,42,40,23,73,74,42,22,51,80,54,45,70,60,19,50,50,41,30,48,45,30,30,50,18,32,48,51,30,50,16,50,47,63,47,42,57,79,74,51,90,59,66,61,36,55,51,48,64,58,44,28,53,52,48,54,52,32,59,75,74,46,54,49,69,54,31,46,52,51,36,49,49,45,18,48,42,19,59,37,69,57,69,44,78,41,68,61,59,49,48,50,51,44,43,52,55,53,63,69,98,112,81,65,39,49,60,29,47,51,28,34,50,48,13,28,50,23,7,55,49,14,48,58,26,52,76,67,57,63,61,66,56,18,53,51,22,35,51,49,14,51,51,25,46,54,48,18,53,50,45,17,59,75,60,69,33,73,46,64,44,54,52,41,39,44,52,54,22,40,42,42,24,28,17,41,27,46,29,52,42,40,23,74,75,43,22,50,80,53,46,68,59,20,51,50,39,29,47,46,31,30,52,18,31,48,52,30,51,14,50,47,63,47,42,57,78,73,52,88,59,61,61,35,56,52,47,63,59,45,28,54,54,48,54,52,33,57,75,74,44,54,48,69,53,31,47,52,50,36,49,49,45,18,48,42,19,60,38,71,56,69,44,80,39,68,62,59,51,48,50,50,44,42,53,55,55,61,69,98

InterPro domains:
  IPR000462 CDP-alcohol phosphatidyltransferase [PF01066] (6-150)
  IPR004533 CDP-diacylglycerol--serine O-phosphatidyltransferase [TIGR00473] (11-163)
  IPR043130 CDP-alcohol phosphatidyltransferase, transmembrane domain [G3DSA:1.20.120.1760] (1-163)
  IPR048254 CDP-alcohol phosphatidyltransferase, conserved site [PS00379] (47-69)
  IPR050324 CDP-alcohol phosphatidyltransferase class-I [PTHR14269] (6-132)

Organism: NCBI:txid1224748

pLDDT: mean 86.0, std 19.64, range [33.06, 98.69]